Protein AF-A0A482VLF5-F1 (afdb_monomer_lite)

pLDDT: mean 87.87, std 7.29, range [54.78, 96.19]

Sequence (201 aa):
MNIFTLKALGLWPKNDELYKFNLYSLYTAVSIIIINGAIFFQVMYIVHVHLNLEDLIDSIFITIAQILASIKMCLFMRNVRILKQLMVTLKSDYFKVRTIRQRELIQPALSIWKTTYVTFWILVNTTIVLWAILPLFNKEKDLPFKALFPYDTTASPIYEITYLHQVIGIFLCAMASLNIDIFMAALMMIVGAQCDLLCDD

Foldseek 3Di:
DLQVLCQVLLLADPDLDADDPDPSSVSNVVLLCLQVVLLVQLVVCLVPPDDDPVLNVVSVVVSVLSVVLSVLSVVSSVCVSVVVVLVVVCVDPVNDDDDPVLCVLLVVLVVVLVVVLVVVVVVLVVVLVCLLCVCVPDPQLDASHDGHDPDDLRDPPNVVVNNVSNSSNSVSSSSSSSSSVSSVVVSVSSVVSSVVVVVVD

Organism: Asbolus verrucosus (NCBI:txid1661398)

Radius of gyration: 20.76 Å; chains: 1; bounding box: 47×28×59 Å

Secondary structure (DSSP, 8-state):
-HHHHHHHTT-S-SSSSS--SSHHHHHHHHHHHHHHHHHHHHHHHHHHS---HHHHHHHHHHHHHHHHHHHHHHHHHHHHHHHHHHHHHTTSTTS---SHHHHHHHHHHHHHHHHHHHHHHHHHHHHHHHHHHHHHHSSS---SS----SS-SSSTTHHHHHHHHHHHHHHHHHHHHHHHHHHHHHHHHHHHHHHHHHH--

Structure (mmCIF, N/CA/C/O backbone):
data_AF-A0A482VLF5-F1
#
_entry.id   AF-A0A482VLF5-F1
#
loop_
_atom_site.group_PDB
_atom_site.id
_atom_site.type_symbol
_atom_site.label_atom_id
_atom_site.label_alt_id
_atom_site.label_comp_id
_atom_site.label_asym_id
_atom_site.label_entity_id
_atom_site.label_seq_id
_atom_site.pdbx_PDB_ins_code
_atom_site.Cartn_x
_atom_site.Cartn_y
_atom_site.Cartn_z
_atom_site.occupancy
_atom_site.B_iso_or_equiv
_atom_site.auth_seq_id
_atom_site.auth_comp_id
_atom_site.auth_asym_id
_atom_site.auth_atom_id
_atom_site.pdbx_PDB_model_num
ATOM 1 N N . MET A 1 1 ? 4.480 -8.938 -11.070 1.00 78.06 1 MET A N 1
ATOM 2 C CA . MET A 1 1 ? 4.091 -9.075 -9.651 1.00 78.06 1 MET A CA 1
ATOM 3 C C . MET A 1 1 ? 3.496 -7.772 -9.125 1.00 78.06 1 MET A C 1
ATOM 5 O O . MET A 1 1 ? 2.295 -7.750 -8.937 1.00 78.06 1 MET A O 1
ATOM 9 N N . ASN A 1 2 ? 4.247 -6.665 -9.054 1.00 91.50 2 ASN A N 1
ATOM 10 C CA . ASN A 1 2 ? 3.738 -5.364 -8.578 1.00 91.50 2 ASN A CA 1
ATOM 11 C C . ASN A 1 2 ? 2.412 -4.894 -9.230 1.00 91.50 2 ASN A C 1
ATOM 13 O O . ASN A 1 2 ? 1.439 -4.668 -8.520 1.00 91.50 2 ASN A O 1
ATOM 17 N N . ILE A 1 3 ? 2.307 -4.865 -10.566 1.00 89.56 3 ILE A N 1
ATOM 18 C CA . ILE A 1 3 ? 1.052 -4.477 -11.254 1.00 89.56 3 ILE A CA 1
ATOM 19 C C . ILE A 1 3 ? -0.115 -5.416 -10.919 1.00 89.56 3 ILE A C 1
ATOM 21 O O . ILE A 1 3 ? -1.260 -4.982 -10.850 1.00 89.56 3 ILE A O 1
ATOM 25 N N . PHE A 1 4 ? 0.153 -6.708 -10.724 1.00 89.44 4 PHE A N 1
ATOM 26 C CA . PHE A 1 4 ? -0.885 -7.656 -10.323 1.00 89.44 4 PHE A CA 1
ATOM 27 C C . PHE A 1 4 ? -1.396 -7.331 -8.914 1.00 89.44 4 PHE A C 1
ATOM 29 O O . PHE A 1 4 ? -2.602 -7.265 -8.709 1.00 89.44 4 PHE A O 1
ATOM 36 N N . THR A 1 5 ? -0.495 -7.019 -7.983 1.00 90.81 5 THR A N 1
ATOM 37 C CA . THR A 1 5 ? -0.857 -6.572 -6.634 1.00 90.81 5 THR A CA 1
ATOM 38 C C . THR A 1 5 ? -1.630 -5.250 -6.666 1.00 90.81 5 THR A C 1
ATOM 40 O O . THR A 1 5 ? -2.662 -5.138 -6.016 1.00 90.81 5 THR A O 1
ATOM 43 N N . LEU A 1 6 ? -1.224 -4.275 -7.489 1.00 92.00 6 LEU A N 1
ATOM 44 C CA . LEU A 1 6 ? -1.970 -3.020 -7.676 1.00 92.00 6 LEU A CA 1
ATOM 45 C C . LEU A 1 6 ? -3.385 -3.250 -8.235 1.00 92.00 6 LEU A C 1
ATOM 47 O O . LEU A 1 6 ? -4.318 -2.553 -7.841 1.00 92.00 6 LEU A O 1
ATOM 51 N N . LYS A 1 7 ? -3.571 -4.237 -9.124 1.00 91.19 7 LYS A N 1
ATOM 52 C CA . LYS A 1 7 ? -4.905 -4.665 -9.586 1.00 91.19 7 LYS A CA 1
ATOM 53 C C . LYS A 1 7 ? -5.721 -5.268 -8.444 1.00 91.19 7 LYS A C 1
ATOM 55 O O . LYS A 1 7 ? -6.878 -4.905 -8.275 1.00 91.19 7 LYS A O 1
ATOM 60 N N . ALA A 1 8 ? -5.121 -6.157 -7.653 1.00 89.56 8 ALA A N 1
ATOM 61 C CA . ALA A 1 8 ? -5.786 -6.787 -6.513 1.00 89.56 8 ALA A CA 1
ATOM 62 C C . ALA A 1 8 ? -6.208 -5.762 -5.444 1.00 89.56 8 ALA A C 1
ATOM 64 O O . ALA A 1 8 ? -7.262 -5.907 -4.839 1.00 89.56 8 ALA A O 1
ATOM 65 N N . LEU A 1 9 ? -5.437 -4.688 -5.264 1.00 91.12 9 LEU A N 1
ATOM 66 C CA . LEU A 1 9 ? -5.740 -3.594 -4.333 1.00 91.12 9 LEU A CA 1
ATOM 67 C C . LEU A 1 9 ? -6.760 -2.575 -4.874 1.00 91.12 9 LEU A C 1
ATOM 69 O O . LEU A 1 9 ? -7.075 -1.607 -4.191 1.00 91.12 9 LEU A O 1
ATOM 73 N N . GLY A 1 10 ? -7.265 -2.742 -6.101 1.00 89.88 10 GLY A N 1
ATOM 74 C CA . GLY A 1 10 ? -8.222 -1.799 -6.693 1.00 89.88 10 GLY A CA 1
ATOM 75 C C . GLY A 1 10 ? -7.577 -0.542 -7.298 1.00 89.88 10 GLY A C 1
ATOM 76 O O . GLY A 1 10 ? -8.280 0.343 -7.788 1.00 89.88 10 GLY A O 1
ATOM 77 N N . LEU A 1 11 ? -6.246 -0.454 -7.342 1.00 91.12 11 LEU A N 1
ATOM 78 C CA . LEU A 1 11 ? -5.501 0.734 -7.783 1.00 91.12 11 LEU A CA 1
ATOM 79 C C . LEU A 1 11 ? -5.175 0.745 -9.283 1.00 91.12 11 LEU A C 1
ATOM 81 O O . LEU A 1 11 ? -4.764 1.769 -9.822 1.00 91.12 11 LEU A O 1
ATOM 85 N N . TRP A 1 12 ? -5.344 -0.385 -9.978 1.00 91.62 12 TRP A N 1
ATOM 86 C CA . TRP A 1 12 ? -4.983 -0.509 -11.393 1.00 91.62 12 TRP A CA 1
ATOM 87 C C . TRP A 1 12 ? -6.135 -1.037 -12.269 1.00 91.62 12 TRP A C 1
ATOM 89 O O . TRP A 1 12 ? -6.204 -2.236 -12.547 1.00 91.62 12 TRP A O 1
ATOM 99 N N . PRO A 1 13 ? -7.056 -0.175 -12.742 1.00 88.00 13 PRO A N 1
ATOM 100 C CA . PRO A 1 13 ? -8.185 -0.615 -13.565 1.00 88.00 13 PRO A CA 1
ATOM 101 C C . PRO A 1 13 ? -7.724 -1.263 -14.881 1.00 88.00 13 PRO A C 1
ATOM 103 O O . PRO A 1 13 ? -6.652 -0.945 -15.397 1.00 88.00 13 PRO A O 1
ATOM 106 N N . LYS A 1 14 ? -8.518 -2.178 -15.453 1.00 78.31 14 LYS A N 1
ATOM 107 C CA . LYS A 1 14 ? -8.148 -2.897 -16.692 1.00 78.31 14 LYS A CA 1
ATOM 108 C C . LYS A 1 14 ? -8.220 -2.020 -17.946 1.00 78.31 14 LYS A C 1
ATOM 110 O O . LYS A 1 14 ? -7.383 -2.175 -18.825 1.00 78.31 14 LYS A O 1
ATOM 115 N N . ASN A 1 15 ? -9.186 -1.108 -18.008 1.00 72.69 15 ASN A N 1
ATOM 116 C CA . ASN A 1 15 ? -9.395 -0.240 -19.167 1.00 72.69 15 ASN A CA 1
ATOM 117 C C . ASN A 1 15 ? -8.498 1.002 -19.072 1.00 72.69 15 ASN A C 1
ATOM 119 O O . ASN A 1 15 ? -8.169 1.432 -17.967 1.00 72.69 15 ASN A O 1
ATOM 123 N N . ASP A 1 16 ? -8.114 1.587 -20.207 1.00 64.31 16 ASP A N 1
ATOM 124 C CA . ASP A 1 16 ? -7.330 2.838 -20.260 1.00 64.31 16 ASP A CA 1
ATOM 125 C C . ASP A 1 16 ? -8.125 4.076 -19.819 1.00 64.31 16 ASP A C 1
ATOM 127 O O . ASP A 1 16 ? -7.575 5.161 -19.627 1.00 64.31 16 ASP A O 1
ATOM 131 N N . GLU A 1 17 ? -9.427 3.900 -19.617 1.00 60.78 17 GLU A N 1
ATOM 132 C CA . GLU A 1 17 ? -10.324 4.917 -19.096 1.00 60.78 17 GLU A CA 1
ATOM 133 C C . GLU A 1 17 ? -10.253 5.026 -17.563 1.00 60.78 17 GLU A C 1
ATOM 135 O O . GLU A 1 17 ? -9.854 4.091 -16.859 1.00 60.78 17 GLU A O 1
ATOM 140 N N . LEU A 1 18 ? -10.660 6.191 -17.049 1.00 65.25 18 LEU A N 1
ATOM 141 C CA . LEU A 1 18 ? -10.858 6.438 -15.617 1.00 65.25 18 LEU A CA 1
ATOM 142 C C . LEU A 1 18 ? -11.870 5.440 -15.020 1.00 65.25 18 LEU A C 1
ATOM 144 O O . LEU A 1 18 ? -12.627 4.794 -15.746 1.00 65.25 18 LEU A O 1
ATOM 148 N N . TYR A 1 19 ? -11.880 5.318 -13.690 1.00 73.06 19 TYR A N 1
ATOM 149 C CA . TYR A 1 19 ? -12.815 4.480 -12.931 1.00 73.06 19 TYR A CA 1
ATOM 150 C C . TYR A 1 19 ? -14.278 4.720 -13.369 1.00 73.06 19 TYR A C 1
ATOM 152 O O . TYR A 1 19 ? -14.903 5.699 -12.971 1.00 73.06 19 TYR A O 1
ATOM 160 N N . LYS A 1 20 ? -14.824 3.832 -14.215 1.00 78.00 20 LYS A N 1
ATOM 161 C CA . LYS A 1 20 ? -16.248 3.802 -14.610 1.00 78.00 20 LYS A CA 1
ATOM 162 C C . LYS A 1 20 ? -17.095 3.157 -13.519 1.00 78.00 20 LYS A C 1
ATOM 164 O O . LYS A 1 20 ? -16.568 2.372 -12.740 1.00 78.00 20 LYS A O 1
ATOM 169 N N . PHE A 1 21 ? -18.408 3.386 -13.515 1.00 76.75 21 PHE A N 1
ATOM 170 C CA . PHE A 1 21 ? -19.339 2.634 -12.665 1.00 76.75 21 PHE A CA 1
ATOM 171 C C . PHE A 1 21 ? -19.354 1.149 -13.060 1.00 76.75 21 PHE A C 1
ATOM 173 O O . PHE A 1 21 ? -20.066 0.727 -13.966 1.00 76.75 21 PHE A O 1
ATOM 180 N N . ASN A 1 22 ? -18.509 0.358 -12.408 1.00 84.94 22 ASN A N 1
ATOM 181 C CA . ASN A 1 22 ? -18.417 -1.087 -12.553 1.00 84.94 22 ASN A CA 1
ATOM 182 C C . ASN A 1 22 ? -18.070 -1.719 -11.194 1.00 84.94 22 ASN A C 1
ATOM 184 O O . ASN A 1 22 ? -17.722 -1.018 -10.240 1.00 84.94 22 ASN A O 1
ATOM 188 N N . LEU A 1 23 ? -18.134 -3.051 -11.113 1.00 86.00 23 LEU A N 1
ATOM 189 C CA . LEU A 1 23 ? -17.828 -3.795 -9.882 1.00 86.00 23 LEU A CA 1
ATOM 190 C C . LEU A 1 23 ? -16.410 -3.526 -9.356 1.00 86.00 23 LEU A C 1
ATOM 192 O O . LEU A 1 23 ? -16.186 -3.547 -8.152 1.00 86.00 23 LEU A O 1
ATOM 196 N N . TYR A 1 24 ? -15.462 -3.233 -10.248 1.00 87.75 24 TYR A N 1
ATOM 197 C CA . TYR A 1 24 ? -14.085 -2.936 -9.866 1.00 87.75 24 TYR A CA 1
ATOM 198 C C . TYR A 1 24 ? -13.967 -1.578 -9.162 1.00 87.75 24 TYR A C 1
ATOM 200 O O . TYR A 1 24 ? -13.344 -1.491 -8.114 1.00 87.75 24 TYR A O 1
ATOM 208 N N . SER A 1 25 ? -14.609 -0.532 -9.684 1.00 87.12 25 SER A N 1
ATOM 209 C CA . SER A 1 25 ? -14.647 0.790 -9.051 1.00 87.12 25 SER A CA 1
ATOM 210 C C . SER A 1 25 ? -15.449 0.781 -7.756 1.00 87.12 25 SER A C 1
ATOM 212 O O . SER A 1 25 ? -15.082 1.490 -6.826 1.00 87.12 25 SER A O 1
ATOM 214 N N . LEU A 1 26 ? -16.504 -0.040 -7.669 1.00 89.50 26 LEU A N 1
ATOM 215 C CA . LEU A 1 26 ? -17.219 -0.264 -6.412 1.00 89.50 26 LEU A CA 1
ATOM 216 C C . LEU A 1 26 ? -16.290 -0.889 -5.365 1.00 89.50 26 LEU A C 1
ATOM 218 O O . LEU A 1 26 ? -16.198 -0.378 -4.255 1.00 89.50 26 LEU A O 1
ATOM 222 N N . TYR A 1 27 ? -15.556 -1.940 -5.733 1.00 90.25 27 TYR A N 1
ATOM 223 C CA . TYR A 1 27 ? -14.548 -2.549 -4.866 1.00 90.25 27 TYR A CA 1
ATOM 224 C C . TYR A 1 27 ? -13.479 -1.537 -4.427 1.00 90.25 27 TYR A C 1
ATOM 226 O O . TYR A 1 27 ? -13.197 -1.424 -3.237 1.00 90.25 27 TYR A O 1
ATOM 234 N N . THR A 1 28 ? -12.938 -0.741 -5.353 1.00 90.88 28 THR A N 1
ATOM 235 C CA . THR A 1 28 ? -11.977 0.321 -5.025 1.00 90.88 28 THR A CA 1
ATOM 236 C C . THR A 1 28 ? -12.571 1.344 -4.056 1.00 90.88 28 THR A C 1
ATOM 238 O O . THR A 1 28 ? -11.909 1.717 -3.091 1.00 90.88 28 THR A O 1
ATOM 241 N N . ALA A 1 29 ? -13.816 1.780 -4.273 1.00 91.62 29 ALA A N 1
ATOM 242 C CA . ALA A 1 29 ? -14.494 2.718 -3.384 1.00 91.62 29 ALA A CA 1
ATOM 243 C C . ALA A 1 29 ? -14.669 2.134 -1.975 1.00 91.62 29 ALA A C 1
ATOM 245 O O . ALA A 1 29 ? -14.361 2.813 -1.000 1.00 91.62 29 ALA A O 1
ATOM 246 N N . VAL A 1 30 ? -15.077 0.867 -1.864 1.00 92.62 30 VAL A N 1
ATOM 247 C CA . VAL A 1 30 ? -15.189 0.163 -0.578 1.00 92.62 30 VAL A CA 1
ATOM 248 C C . VAL A 1 30 ? -13.835 0.101 0.133 1.00 92.62 30 VAL A C 1
ATOM 250 O O . VAL A 1 30 ? -13.754 0.458 1.305 1.00 92.62 30 VAL A O 1
ATOM 253 N N . SER A 1 31 ? -12.757 -0.260 -0.567 1.00 92.31 31 SER A N 1
ATOM 254 C CA . SER A 1 31 ? -11.404 -0.285 0.008 1.00 92.31 31 SER A CA 1
ATOM 255 C C . SER A 1 31 ? -10.959 1.090 0.516 1.00 92.31 31 SER A C 1
ATOM 257 O O . SER A 1 31 ? -10.417 1.196 1.613 1.00 92.31 31 SER A O 1
ATOM 259 N N . ILE A 1 32 ? -11.230 2.162 -0.237 1.00 93.00 32 ILE A N 1
ATOM 260 C CA . ILE A 1 32 ? -10.928 3.542 0.180 1.00 93.00 32 ILE A CA 1
ATOM 261 C C . ILE A 1 32 ? -11.746 3.928 1.415 1.00 93.00 32 ILE A C 1
ATOM 263 O O . ILE A 1 32 ? -11.201 4.551 2.326 1.00 93.00 32 ILE A O 1
ATOM 267 N N . ILE A 1 33 ? -13.028 3.563 1.462 1.00 94.12 33 ILE A N 1
ATOM 268 C CA . ILE A 1 33 ? -13.906 3.844 2.604 1.00 94.12 33 ILE A CA 1
ATOM 269 C C . ILE A 1 33 ? -13.400 3.130 3.858 1.00 94.12 33 ILE A C 1
ATOM 271 O O . ILE A 1 33 ? -13.329 3.762 4.905 1.00 94.12 33 ILE A O 1
ATOM 275 N N . ILE A 1 34 ? -12.989 1.862 3.756 1.00 93.56 34 ILE A N 1
ATOM 276 C CA . ILE A 1 34 ? -12.425 1.106 4.886 1.00 93.56 34 ILE A CA 1
ATOM 277 C C . ILE A 1 34 ? -11.171 1.806 5.432 1.00 93.56 34 ILE A C 1
ATOM 279 O O . ILE A 1 34 ? -11.064 2.052 6.632 1.00 93.56 34 ILE A O 1
ATOM 283 N N . ILE A 1 35 ? -10.237 2.183 4.553 1.00 93.62 35 ILE A N 1
ATOM 284 C CA . ILE A 1 35 ? -8.986 2.841 4.960 1.00 93.62 35 ILE A CA 1
ATOM 285 C C . ILE A 1 35 ? -9.270 4.197 5.621 1.00 93.62 35 ILE A C 1
ATOM 287 O O . ILE A 1 35 ? -8.803 4.459 6.727 1.00 93.62 35 ILE A O 1
ATOM 291 N N . ASN A 1 36 ? -10.055 5.058 4.967 1.00 93.56 36 ASN A N 1
ATOM 292 C CA . ASN A 1 36 ? -10.323 6.406 5.478 1.00 93.56 36 ASN A CA 1
ATOM 293 C C . ASN A 1 36 ? -11.245 6.396 6.702 1.00 93.56 36 ASN A C 1
ATOM 295 O O . ASN A 1 36 ? -11.111 7.260 7.563 1.00 93.56 36 ASN A O 1
ATOM 299 N N . GLY A 1 37 ? -12.139 5.413 6.814 1.00 92.69 37 GLY A N 1
ATOM 300 C CA . GLY A 1 37 ? -12.954 5.197 8.005 1.00 92.69 37 GLY A CA 1
ATOM 301 C C . GLY A 1 37 ? -12.092 4.868 9.221 1.00 92.69 37 GLY A C 1
ATOM 302 O O . GLY A 1 37 ? -12.256 5.486 10.269 1.00 92.69 37 GLY A O 1
ATOM 303 N N . ALA A 1 38 ? -11.117 3.962 9.077 1.00 91.38 38 ALA A N 1
ATOM 304 C CA . ALA A 1 38 ? -10.171 3.650 10.150 1.00 91.38 38 ALA A CA 1
ATOM 305 C C . ALA A 1 38 ? -9.369 4.888 10.593 1.00 91.38 38 ALA A C 1
ATOM 307 O O . ALA A 1 38 ? -9.298 5.169 11.790 1.00 91.38 38 ALA A O 1
ATOM 308 N N . ILE A 1 39 ? -8.849 5.666 9.636 1.00 93.50 39 ILE A N 1
ATOM 309 C CA . ILE A 1 39 ? -8.118 6.916 9.908 1.00 93.50 39 ILE A CA 1
ATOM 310 C C . ILE A 1 39 ? -9.005 7.920 10.647 1.00 93.50 39 ILE A C 1
ATOM 312 O O . ILE A 1 39 ? -8.573 8.533 11.618 1.00 93.50 39 ILE A O 1
ATOM 316 N N . PHE A 1 40 ? -10.255 8.085 10.212 1.00 94.06 40 PHE A N 1
ATOM 317 C CA . PHE A 1 40 ? -11.187 9.025 10.827 1.00 94.06 40 PHE A CA 1
ATOM 318 C C . PHE A 1 40 ? -11.391 8.735 12.320 1.00 94.06 40 PHE A C 1
ATOM 320 O O . PHE A 1 40 ? -11.281 9.644 13.143 1.00 94.06 40 PHE A O 1
ATOM 327 N N . PHE A 1 41 ? -11.616 7.471 12.691 1.00 92.31 41 PHE A N 1
ATOM 328 C CA . PHE A 1 41 ? -11.797 7.095 14.096 1.00 92.31 41 PHE A CA 1
ATOM 329 C C . PHE A 1 41 ? -10.514 7.237 14.933 1.00 92.31 41 PHE A C 1
ATOM 331 O O . PHE A 1 41 ? -10.596 7.565 16.118 1.00 92.31 41 PHE A O 1
ATOM 338 N N . GLN A 1 42 ? -9.331 7.050 14.337 1.00 92.19 42 GLN A N 1
ATOM 339 C CA . GLN A 1 42 ? -8.048 7.331 15.000 1.00 92.19 42 GLN A CA 1
ATOM 340 C C . GLN A 1 42 ? -7.839 8.833 15.235 1.00 92.19 42 GLN A C 1
ATOM 342 O O . GLN A 1 42 ? -7.454 9.247 16.326 1.00 92.19 42 GLN A O 1
ATOM 347 N N . VAL A 1 43 ? -8.160 9.677 14.249 1.00 93.06 43 VAL A N 1
ATOM 348 C CA . VAL A 1 43 ? -8.098 11.140 14.406 1.00 93.06 43 VAL A CA 1
ATOM 349 C C . VAL A 1 43 ? -9.059 11.605 15.500 1.00 93.06 43 VAL A C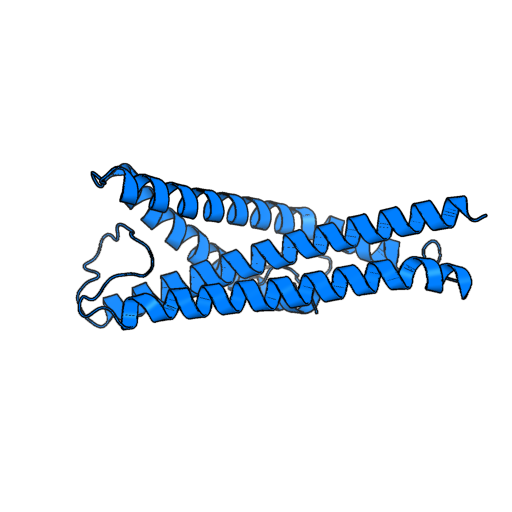 1
ATOM 351 O O . VAL A 1 43 ? -8.683 12.410 16.348 1.00 93.06 43 VAL A O 1
ATOM 354 N N . MET A 1 44 ? -10.283 11.072 15.525 1.00 91.00 44 MET A N 1
ATOM 355 C CA . MET A 1 44 ? -11.251 11.376 16.584 1.00 91.00 44 MET A CA 1
ATOM 356 C C . MET A 1 44 ? -10.727 11.005 17.969 1.00 91.00 44 MET A C 1
ATOM 358 O O . MET A 1 44 ? -10.902 11.794 18.897 1.00 91.00 44 MET A O 1
ATOM 362 N N . TYR A 1 45 ? -10.045 9.865 18.093 1.00 90.31 45 TYR A N 1
ATOM 363 C CA . TYR A 1 45 ? -9.401 9.445 19.333 1.00 90.31 45 TYR A CA 1
ATOM 364 C C . TYR A 1 45 ? -8.341 10.443 19.801 1.00 90.31 45 TYR A C 1
ATOM 366 O O . TYR A 1 45 ? -8.419 10.913 20.929 1.00 90.31 45 TYR A O 1
ATOM 374 N N . ILE A 1 46 ? -7.418 10.840 18.921 1.00 90.94 46 ILE A N 1
ATOM 375 C CA . ILE A 1 46 ? -6.344 11.793 19.249 1.00 90.94 46 ILE A CA 1
ATOM 376 C C . ILE A 1 46 ? -6.899 13.160 19.670 1.00 90.94 46 ILE A C 1
ATOM 378 O O . ILE A 1 46 ? -6.352 13.800 20.562 1.00 90.94 46 ILE A O 1
ATOM 382 N N . VAL A 1 47 ? -7.973 13.623 19.025 1.00 89.88 47 VAL A N 1
ATOM 383 C CA . VAL A 1 47 ? -8.546 14.954 19.288 1.00 89.88 47 VAL A CA 1
ATOM 384 C C . VAL A 1 47 ? -9.377 14.98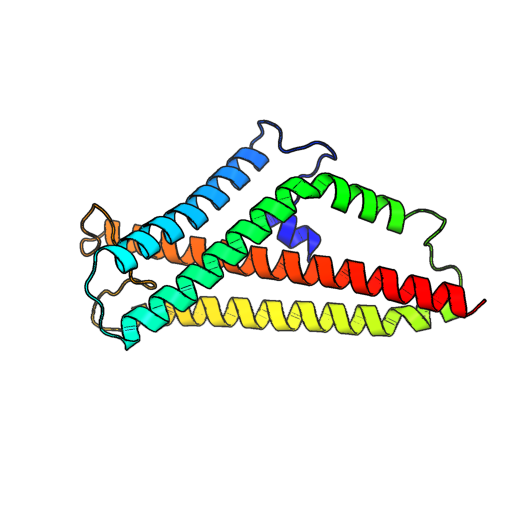8 20.573 1.00 89.88 47 VAL A C 1
ATOM 386 O O . VAL A 1 47 ? -9.364 15.999 21.272 1.00 89.88 47 VAL A O 1
ATOM 389 N N . HIS A 1 48 ? -10.118 13.920 20.882 1.00 86.44 48 HIS A N 1
ATOM 390 C CA . HIS A 1 48 ? -11.095 13.930 21.979 1.00 86.44 48 HIS A CA 1
ATOM 391 C C . HIS A 1 48 ? -10.601 13.254 23.259 1.00 86.44 48 HIS A C 1
ATOM 393 O O . HIS A 1 48 ? -11.082 13.591 24.341 1.00 86.44 48 HIS A O 1
ATOM 399 N N . VAL A 1 49 ? -9.670 12.304 23.171 1.00 85.50 49 VAL A N 1
ATOM 400 C CA . VAL A 1 49 ? -9.179 11.562 24.338 1.00 85.50 49 VAL A CA 1
ATOM 401 C C . VAL A 1 49 ? -7.938 12.247 24.897 1.00 85.50 49 VAL A C 1
ATOM 403 O O . VAL A 1 49 ? -7.020 12.606 24.166 1.00 85.50 49 VAL A O 1
ATOM 406 N N . HIS A 1 50 ? -7.904 12.441 26.214 1.00 79.94 50 HIS A N 1
ATOM 407 C CA . HIS A 1 50 ? -6.713 12.935 26.902 1.00 79.94 50 HIS A CA 1
ATOM 408 C C . HIS A 1 50 ? -5.725 11.781 27.059 1.00 79.94 50 HIS A C 1
ATOM 410 O O . HIS A 1 50 ? -5.882 10.931 27.933 1.00 79.94 50 HIS A O 1
ATOM 416 N N . LEU A 1 51 ? -4.747 11.734 26.158 1.00 81.31 51 LEU A N 1
ATOM 417 C CA . LEU A 1 51 ? -3.726 10.695 26.109 1.00 81.31 51 LEU A CA 1
ATOM 418 C C . LEU A 1 51 ? -2.513 11.073 26.953 1.00 81.31 51 LEU A C 1
ATOM 420 O O . LEU A 1 51 ? -2.138 12.245 27.040 1.00 81.31 51 LEU A O 1
ATOM 424 N N . ASN A 1 52 ? -1.859 10.060 27.520 1.00 88.00 52 ASN A N 1
ATOM 425 C CA . ASN A 1 52 ? -0.498 10.224 28.010 1.00 88.00 52 ASN A CA 1
ATOM 426 C C . ASN A 1 52 ? 0.434 10.529 26.830 1.00 88.00 52 ASN A C 1
ATOM 428 O O . ASN A 1 52 ? 0.131 10.206 25.681 1.00 88.00 52 ASN A O 1
ATOM 432 N N . LEU A 1 53 ? 1.584 11.143 27.111 1.00 86.25 53 LEU A N 1
ATOM 433 C CA . LEU A 1 53 ? 2.507 11.580 26.061 1.00 86.25 53 LEU A CA 1
ATOM 434 C C . LEU A 1 53 ? 2.962 10.425 25.151 1.00 86.25 53 LEU A C 1
ATOM 436 O O . LEU A 1 53 ? 3.056 10.613 23.943 1.00 86.25 53 LEU A O 1
ATOM 440 N N . GLU A 1 54 ? 3.209 9.246 25.720 1.00 87.38 54 GLU A N 1
ATOM 441 C CA . GLU A 1 54 ? 3.629 8.049 24.982 1.00 87.38 54 GLU A CA 1
ATOM 442 C C . GLU A 1 54 ? 2.535 7.567 24.014 1.00 87.38 54 GLU A C 1
ATOM 444 O O . GLU A 1 54 ? 2.753 7.541 22.803 1.00 87.38 54 GLU A O 1
ATOM 449 N N . ASP A 1 55 ? 1.315 7.343 24.518 1.00 85.00 55 ASP A N 1
ATOM 450 C CA . ASP A 1 55 ? 0.158 6.938 23.705 1.00 85.00 55 ASP A CA 1
ATOM 451 C C . ASP A 1 55 ? -0.177 7.958 22.604 1.00 85.00 55 ASP A C 1
ATOM 453 O O . ASP A 1 55 ? -0.614 7.597 21.505 1.00 85.00 55 ASP A O 1
ATOM 457 N N . LEU A 1 56 ? 0.015 9.249 22.898 1.00 88.75 56 LEU A N 1
ATOM 458 C CA . LEU A 1 56 ? -0.199 10.337 21.952 1.00 88.75 56 LEU A CA 1
ATOM 459 C C . LEU A 1 56 ? 0.806 10.275 20.798 1.00 88.75 56 LEU A C 1
ATOM 461 O O . LEU A 1 56 ? 0.404 10.388 19.639 1.00 88.75 56 LEU A O 1
ATOM 465 N N . ILE A 1 57 ? 2.095 10.099 21.103 1.00 89.69 57 ILE A N 1
ATOM 466 C CA . ILE A 1 57 ? 3.162 10.027 20.097 1.00 89.69 57 ILE A CA 1
ATOM 467 C C . ILE A 1 57 ? 2.928 8.837 19.165 1.00 89.69 57 ILE A C 1
ATOM 469 O O . ILE A 1 57 ? 2.933 9.016 17.944 1.00 89.69 57 ILE A O 1
ATOM 473 N N . ASP A 1 58 ? 2.648 7.661 19.725 1.00 88.12 58 ASP A N 1
ATOM 474 C CA . ASP A 1 58 ? 2.416 6.445 18.946 1.00 88.12 58 ASP A CA 1
ATOM 475 C C . ASP A 1 58 ? 1.184 6.580 18.042 1.00 88.12 58 ASP A C 1
ATOM 477 O O . ASP A 1 58 ? 1.240 6.294 16.839 1.00 88.12 58 ASP A O 1
ATOM 481 N N . SER A 1 59 ? 0.082 7.104 18.589 1.00 90.19 59 SER A N 1
ATOM 482 C CA . SER A 1 59 ? -1.158 7.317 17.836 1.00 90.19 59 SER A CA 1
ATOM 483 C C . SER A 1 59 ? -0.969 8.328 16.701 1.00 90.19 59 SER A C 1
ATOM 485 O O . SER A 1 59 ? -1.410 8.082 15.574 1.00 90.19 59 SER A O 1
ATOM 487 N N . ILE A 1 60 ? -0.290 9.454 16.958 1.00 91.94 60 ILE A N 1
ATOM 488 C CA . ILE A 1 60 ? -0.012 10.484 15.945 1.00 91.94 60 ILE A CA 1
ATOM 489 C C . ILE A 1 60 ? 0.887 9.928 14.842 1.00 91.94 60 ILE A C 1
ATOM 491 O O . ILE A 1 60 ? 0.591 10.130 13.662 1.00 91.94 60 ILE A O 1
ATOM 495 N N . PHE A 1 61 ? 1.961 9.220 15.202 1.00 91.94 61 PHE A N 1
ATOM 496 C CA . PHE A 1 61 ? 2.908 8.668 14.236 1.00 91.94 61 PHE A CA 1
ATOM 497 C C . PHE A 1 61 ? 2.208 7.739 13.238 1.00 91.94 61 PHE A C 1
ATOM 499 O O . PHE A 1 61 ? 2.331 7.909 12.020 1.00 91.94 61 PHE A O 1
ATOM 506 N N . ILE A 1 62 ? 1.405 6.805 13.752 1.00 90.94 62 ILE A N 1
ATOM 507 C CA . ILE A 1 62 ? 0.638 5.860 12.937 1.00 90.94 62 ILE A CA 1
ATOM 508 C C . ILE A 1 62 ? -0.392 6.596 12.075 1.00 90.94 62 ILE A C 1
ATOM 510 O O . ILE A 1 62 ? -0.462 6.367 10.865 1.00 90.94 62 ILE A O 1
ATOM 514 N N . THR A 1 63 ? -1.168 7.502 12.672 1.00 93.25 63 THR A N 1
ATOM 515 C CA . THR A 1 63 ? -2.256 8.204 11.975 1.00 93.25 63 THR A CA 1
ATOM 516 C C . THR A 1 63 ? -1.714 9.066 10.833 1.00 93.25 63 THR A C 1
ATOM 518 O O . THR A 1 63 ? -2.235 9.021 9.718 1.00 93.25 63 THR A O 1
ATOM 521 N N . ILE A 1 64 ? -0.616 9.800 11.056 1.00 94.81 64 ILE A N 1
ATOM 522 C CA . ILE A 1 64 ? 0.043 10.596 10.009 1.00 94.81 64 ILE A CA 1
ATOM 523 C C . ILE A 1 64 ? 0.546 9.693 8.880 1.00 94.81 64 ILE A C 1
ATOM 525 O O . ILE A 1 64 ? 0.331 10.008 7.706 1.00 94.81 64 ILE A O 1
ATOM 529 N N . ALA A 1 65 ? 1.173 8.558 9.202 1.00 94.31 65 ALA A N 1
ATOM 530 C CA . ALA A 1 65 ? 1.640 7.613 8.190 1.00 94.31 65 ALA A CA 1
ATOM 531 C C . ALA A 1 65 ? 0.484 7.085 7.318 1.00 94.31 65 ALA A C 1
ATOM 533 O O . ALA A 1 65 ? 0.612 7.021 6.091 1.00 94.31 65 ALA A O 1
ATOM 534 N N . GLN A 1 66 ? -0.669 6.773 7.920 1.00 94.44 66 GLN A N 1
ATOM 535 C CA . GLN A 1 66 ? -1.861 6.334 7.190 1.00 94.44 66 GLN A CA 1
ATOM 536 C C . GLN A 1 66 ? -2.490 7.450 6.339 1.00 94.44 66 GLN A C 1
ATOM 538 O O . GLN A 1 66 ? -2.917 7.194 5.207 1.00 94.44 66 GLN A O 1
ATOM 543 N N . ILE A 1 67 ? -2.516 8.693 6.833 1.00 95.81 67 ILE A N 1
ATOM 544 C CA . ILE A 1 67 ? -2.974 9.862 6.064 1.00 95.81 67 ILE A CA 1
ATOM 545 C C . ILE A 1 67 ? -2.082 10.064 4.835 1.00 95.81 67 ILE A C 1
ATOM 547 O O . ILE A 1 67 ? -2.589 10.203 3.721 1.00 95.81 67 ILE A O 1
ATOM 551 N N . LEU A 1 68 ? -0.756 10.019 5.003 1.00 96.06 68 LEU A N 1
ATOM 552 C CA . LEU A 1 68 ? 0.196 10.147 3.897 1.00 96.06 68 LEU A CA 1
ATOM 553 C C . LEU A 1 68 ? 0.011 9.039 2.858 1.00 96.06 68 LEU A C 1
ATOM 555 O O . LEU A 1 68 ? -0.037 9.325 1.660 1.00 96.06 68 LEU A O 1
ATOM 559 N N . ALA A 1 69 ? -0.142 7.788 3.294 1.00 95.44 69 ALA A N 1
ATOM 560 C CA . ALA A 1 69 ? -0.438 6.670 2.402 1.00 95.44 69 ALA A CA 1
ATOM 561 C C . ALA A 1 69 ? -1.762 6.879 1.644 1.00 95.44 69 ALA A C 1
ATOM 563 O O . ALA A 1 69 ? -1.828 6.635 0.439 1.00 95.44 69 ALA A O 1
ATOM 564 N N . SER A 1 70 ? -2.792 7.407 2.308 1.00 95.00 70 SER A N 1
ATOM 565 C CA . SER A 1 70 ? -4.089 7.710 1.688 1.00 95.00 70 SER A CA 1
ATOM 566 C C . SER A 1 70 ? -4.001 8.823 0.650 1.00 95.00 70 SER A C 1
ATOM 568 O O . SER A 1 70 ? -4.538 8.688 -0.450 1.00 95.00 70 SER A O 1
ATOM 570 N N . ILE A 1 71 ? -3.241 9.882 0.933 1.00 95.69 71 ILE A N 1
ATOM 571 C CA . ILE A 1 71 ? -2.955 10.941 -0.040 1.00 95.69 71 ILE A CA 1
ATOM 572 C C . ILE A 1 71 ? -2.194 10.365 -1.240 1.00 95.69 71 ILE A C 1
ATOM 574 O O . ILE A 1 71 ? -2.596 10.600 -2.382 1.00 95.69 71 ILE A O 1
ATOM 578 N N . LYS A 1 72 ? -1.141 9.564 -1.008 1.00 94.50 72 LYS A N 1
ATOM 579 C CA . LYS A 1 72 ? -0.389 8.882 -2.076 1.00 94.50 72 LYS A CA 1
ATOM 580 C C . LYS A 1 72 ? -1.310 8.033 -2.955 1.00 94.50 72 LYS A C 1
ATOM 582 O O . LYS A 1 72 ? -1.223 8.123 -4.177 1.00 94.50 72 LYS A O 1
ATOM 587 N N . MET A 1 73 ? -2.216 7.258 -2.356 1.00 94.62 73 MET A N 1
ATOM 588 C CA . MET A 1 73 ? -3.212 6.466 -3.084 1.00 94.62 73 MET A CA 1
ATOM 589 C C . MET A 1 73 ? -4.110 7.341 -3.960 1.00 94.62 73 MET A C 1
ATOM 591 O O . MET A 1 73 ? -4.256 7.064 -5.150 1.00 94.62 73 MET A O 1
ATOM 595 N N . CYS A 1 74 ? -4.673 8.420 -3.413 1.00 93.19 74 CYS A N 1
ATOM 596 C CA . CYS A 1 74 ? -5.517 9.353 -4.164 1.00 93.19 74 CYS A CA 1
ATOM 597 C C . CYS A 1 74 ? -4.773 9.980 -5.351 1.00 93.19 74 CYS A C 1
ATOM 599 O O . CYS A 1 74 ? -5.299 10.020 -6.467 1.00 93.19 74 CYS A O 1
ATOM 601 N N . LEU A 1 75 ? -3.531 10.422 -5.138 1.00 94.38 75 LEU A N 1
ATOM 602 C CA . LEU A 1 75 ? -2.682 10.974 -6.194 1.00 94.38 75 LEU A CA 1
ATOM 603 C C . LEU A 1 75 ? -2.348 9.926 -7.261 1.00 94.38 75 LEU A C 1
ATOM 605 O O . LEU A 1 75 ? -2.417 10.224 -8.454 1.00 94.38 75 LEU A O 1
ATOM 609 N N . PHE A 1 76 ? -2.030 8.697 -6.853 1.00 94.50 76 PHE A N 1
ATOM 610 C CA . PHE A 1 76 ? -1.760 7.594 -7.770 1.00 94.50 76 PHE A CA 1
ATOM 611 C C . PHE A 1 76 ? -2.980 7.280 -8.641 1.00 94.50 76 PHE A C 1
ATOM 613 O O . PHE A 1 76 ? -2.863 7.217 -9.863 1.00 94.50 76 PHE A O 1
ATOM 620 N N . MET A 1 77 ? -4.165 7.158 -8.037 1.00 91.31 77 MET A N 1
ATOM 621 C CA . MET A 1 77 ? -5.414 6.899 -8.759 1.00 91.31 77 MET A CA 1
ATOM 622 C C . MET A 1 77 ? -5.763 8.026 -9.731 1.00 91.31 77 MET A C 1
ATOM 624 O O . MET A 1 77 ? -6.142 7.755 -10.869 1.00 91.31 77 MET A O 1
ATOM 628 N N . ARG A 1 78 ? -5.585 9.290 -9.323 1.00 91.06 78 ARG A N 1
ATOM 629 C CA . ARG A 1 78 ? -5.811 10.453 -10.194 1.00 91.06 78 ARG A CA 1
ATOM 630 C C . ARG A 1 78 ? -4.887 10.437 -11.413 1.00 91.06 78 ARG A C 1
ATOM 632 O O . ARG A 1 78 ? -5.319 10.770 -12.514 1.00 91.06 78 ARG A O 1
ATOM 639 N N . ASN A 1 79 ? -3.638 10.017 -11.224 1.00 91.56 79 ASN A N 1
ATOM 640 C CA . ASN A 1 79 ? -2.614 10.011 -12.267 1.00 91.56 79 ASN A CA 1
ATOM 641 C C . ASN A 1 79 ? -2.478 8.664 -12.999 1.00 91.56 79 ASN A C 1
ATOM 643 O O . ASN A 1 79 ? -1.656 8.548 -13.908 1.00 91.56 79 ASN A O 1
ATOM 647 N N . VAL A 1 80 ? -3.295 7.652 -12.676 1.00 90.69 80 VAL A N 1
ATOM 648 C CA . VAL A 1 80 ? -3.141 6.281 -13.203 1.00 90.69 80 VAL A CA 1
ATOM 649 C C . VAL A 1 80 ? -3.192 6.219 -14.731 1.00 90.69 80 VAL A C 1
ATOM 651 O O . VAL A 1 80 ? -2.516 5.397 -15.346 1.00 90.69 80 VAL A O 1
ATOM 654 N N . ARG A 1 81 ? -3.949 7.122 -15.368 1.00 89.75 81 ARG A N 1
ATOM 655 C CA . ARG A 1 81 ? -4.010 7.238 -16.831 1.00 89.75 81 ARG A CA 1
ATOM 656 C C . ARG A 1 81 ? -2.657 7.634 -17.423 1.00 89.75 81 ARG A C 1
ATOM 658 O O . ARG A 1 81 ? -2.213 7.013 -18.384 1.00 89.75 81 ARG A O 1
ATOM 665 N N . ILE A 1 82 ? -1.994 8.621 -16.823 1.00 91.31 82 ILE A N 1
ATOM 666 C CA . ILE A 1 82 ? -0.663 9.085 -17.236 1.00 91.31 82 ILE A CA 1
ATOM 667 C C . ILE A 1 82 ? 0.357 7.963 -17.019 1.00 91.31 82 ILE A C 1
ATOM 669 O O . ILE A 1 82 ? 1.145 7.662 -17.910 1.00 91.31 82 ILE A O 1
ATOM 673 N N . LEU A 1 83 ? 0.295 7.276 -15.873 1.00 91.81 83 LEU A N 1
ATOM 674 C CA . LEU A 1 83 ? 1.195 6.158 -15.565 1.00 91.81 83 LEU A CA 1
ATOM 675 C C . LEU A 1 83 ? 1.042 4.996 -16.560 1.00 91.81 83 LEU A C 1
ATOM 677 O O . LEU A 1 83 ? 2.033 4.395 -16.971 1.00 91.81 83 LEU A O 1
ATOM 681 N N . LYS A 1 84 ? -0.184 4.694 -16.999 1.00 90.25 84 LYS A N 1
ATOM 682 C CA . LYS A 1 84 ? -0.430 3.702 -18.057 1.00 90.25 84 LYS A CA 1
ATOM 683 C C . LYS A 1 84 ? 0.119 4.138 -19.407 1.00 90.25 84 LYS A C 1
ATOM 685 O O . LYS A 1 84 ? 0.746 3.327 -20.081 1.00 90.25 84 LYS A O 1
ATOM 690 N N . GLN A 1 85 ? -0.084 5.398 -19.790 1.00 89.62 85 GLN A N 1
ATOM 691 C CA . GLN A 1 85 ? 0.489 5.941 -21.022 1.00 89.62 85 GLN A CA 1
ATOM 692 C C . GLN A 1 85 ? 2.015 5.847 -20.999 1.00 89.62 85 GLN A C 1
ATOM 694 O O . GLN A 1 85 ? 2.599 5.338 -21.949 1.00 89.62 85 GLN A O 1
ATOM 699 N N . LEU A 1 86 ? 2.647 6.212 -19.881 1.00 89.12 86 LEU A N 1
ATOM 700 C CA . LEU A 1 86 ? 4.085 6.052 -19.679 1.00 89.12 86 LEU A CA 1
ATOM 701 C C . LEU A 1 86 ? 4.521 4.590 -19.869 1.00 89.12 86 LEU A C 1
ATOM 703 O O . LEU A 1 86 ? 5.477 4.318 -20.587 1.00 89.12 86 LEU A O 1
ATOM 707 N N . MET A 1 87 ? 3.792 3.633 -19.290 1.00 88.25 87 MET A N 1
ATOM 708 C CA . MET A 1 87 ? 4.068 2.206 -19.480 1.00 88.25 87 MET A CA 1
ATOM 709 C C . MET A 1 87 ? 3.947 1.741 -20.937 1.00 88.25 87 MET A C 1
ATOM 711 O O . MET A 1 87 ? 4.676 0.836 -21.342 1.00 88.25 87 MET A O 1
ATOM 715 N N . VAL A 1 88 ? 3.014 2.303 -21.710 1.00 88.56 88 VAL A N 1
ATOM 716 C CA . VAL A 1 88 ? 2.883 2.019 -23.148 1.00 88.56 88 VAL A CA 1
ATOM 717 C C . VAL A 1 88 ? 4.064 2.618 -23.907 1.00 88.56 88 VAL A C 1
ATOM 719 O O . VAL A 1 88 ? 4.689 1.913 -24.697 1.00 88.56 88 VAL A O 1
ATOM 722 N N . THR A 1 89 ? 4.434 3.865 -23.610 1.00 87.12 89 THR A N 1
ATOM 723 C CA . THR A 1 89 ? 5.600 4.536 -24.198 1.00 87.12 89 THR A CA 1
ATOM 724 C C . THR A 1 89 ? 6.883 3.749 -23.947 1.00 87.12 89 THR A C 1
ATOM 726 O O . THR A 1 89 ? 7.616 3.477 -24.892 1.00 87.12 89 THR A O 1
ATOM 729 N N . LEU A 1 90 ? 7.109 3.272 -22.720 1.00 83.88 90 LEU A N 1
ATOM 730 C CA . LEU A 1 90 ? 8.271 2.448 -22.358 1.00 83.88 90 LEU A CA 1
ATOM 731 C C . LEU A 1 90 ? 8.333 1.094 -23.087 1.00 83.88 90 LEU A C 1
ATOM 733 O O . LEU A 1 90 ? 9.383 0.462 -23.118 1.00 83.88 90 LEU A O 1
ATOM 737 N N . LYS A 1 91 ? 7.221 0.624 -23.663 1.00 81.50 91 LYS A N 1
ATOM 738 C CA . LYS A 1 91 ? 7.170 -0.603 -24.476 1.00 81.50 91 LYS A CA 1
ATOM 739 C C . LYS A 1 91 ? 7.302 -0.350 -25.977 1.00 81.50 91 LYS A C 1
ATOM 741 O O . LYS A 1 91 ? 7.354 -1.315 -26.741 1.00 81.50 91 LYS A O 1
ATOM 746 N N . SER A 1 92 ? 7.299 0.911 -26.402 1.00 85.06 92 SER A N 1
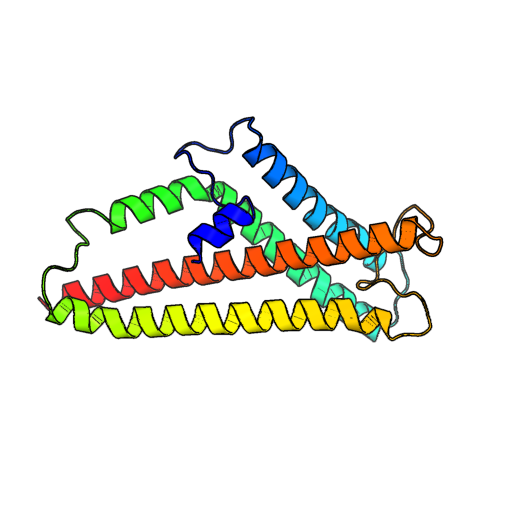ATOM 747 C CA . SER A 1 92 ? 7.428 1.276 -27.812 1.00 85.06 92 SER A CA 1
ATOM 748 C C . SER A 1 92 ? 8.802 0.899 -28.371 1.00 85.06 92 SER A C 1
ATOM 750 O O . SER A 1 92 ? 9.761 0.678 -27.628 1.00 85.06 92 SER A O 1
ATOM 752 N N . ASP A 1 93 ? 8.906 0.845 -29.699 1.00 77.88 93 ASP A N 1
ATOM 753 C CA . ASP A 1 93 ? 10.131 0.442 -30.402 1.00 77.88 93 ASP A CA 1
ATOM 754 C C . ASP A 1 93 ? 11.342 1.350 -30.137 1.00 77.88 93 ASP A C 1
ATOM 756 O O . ASP A 1 93 ? 12.481 0.930 -30.367 1.00 77.88 93 ASP A O 1
ATOM 760 N N . TYR A 1 94 ? 11.099 2.562 -29.628 1.00 72.94 94 TYR A N 1
ATOM 761 C CA . TYR A 1 94 ? 12.123 3.533 -29.243 1.00 72.94 94 TYR A CA 1
ATOM 762 C C . TYR A 1 94 ? 12.889 3.127 -27.978 1.00 72.94 94 TYR A C 1
ATOM 764 O O . TYR A 1 94 ? 1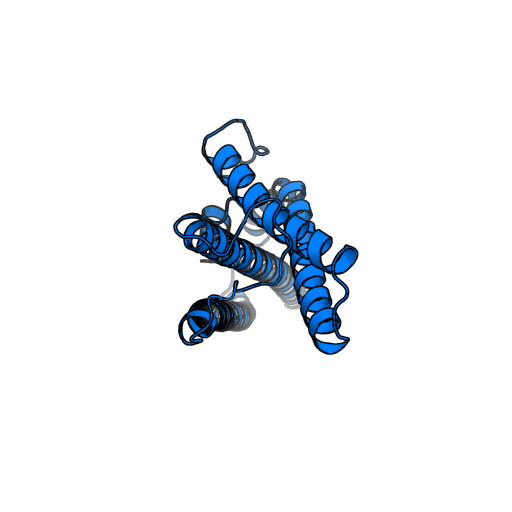4.077 3.400 -27.888 1.00 72.94 94 TYR A O 1
ATOM 772 N N . PHE A 1 95 ? 12.239 2.438 -27.033 1.00 74.00 95 PHE A N 1
ATOM 773 C CA . PHE A 1 95 ? 12.832 2.059 -25.737 1.00 74.00 95 PHE A CA 1
ATOM 774 C C . PHE A 1 95 ? 13.170 0.563 -25.649 1.00 74.00 95 PHE A C 1
ATOM 776 O O . PHE A 1 95 ? 13.495 0.042 -24.577 1.00 74.00 95 PHE A O 1
ATOM 783 N N . LYS A 1 96 ? 13.071 -0.161 -26.772 1.00 74.06 96 LYS A N 1
ATOM 784 C CA . LYS A 1 96 ? 13.425 -1.581 -26.830 1.00 74.06 96 LYS A CA 1
ATOM 785 C C . LYS A 1 96 ? 14.933 -1.755 -26.698 1.00 74.06 96 LYS A C 1
ATOM 787 O O . LYS A 1 96 ? 15.699 -1.200 -27.474 1.00 74.06 96 LYS A O 1
ATOM 792 N N . VAL A 1 97 ? 15.323 -2.628 -25.779 1.00 74.12 97 VAL A N 1
ATOM 793 C CA . VAL A 1 97 ? 16.686 -3.156 -25.669 1.00 74.12 97 VAL A CA 1
ATOM 794 C C . VAL A 1 97 ? 16.959 -4.030 -26.894 1.00 74.12 97 VAL A C 1
ATOM 796 O O . VAL A 1 97 ? 16.276 -5.039 -27.084 1.00 74.12 97 VAL A O 1
ATOM 799 N N . ARG A 1 98 ? 17.917 -3.637 -27.741 1.00 74.25 98 ARG A N 1
ATOM 800 C CA . ARG A 1 98 ? 18.213 -4.327 -29.014 1.00 74.25 98 ARG A CA 1
ATOM 801 C C . ARG A 1 98 ? 19.453 -5.210 -28.932 1.00 74.25 98 ARG A C 1
ATOM 803 O O . ARG A 1 98 ? 19.509 -6.236 -29.603 1.00 74.25 98 ARG A O 1
ATOM 810 N N . THR A 1 99 ? 20.407 -4.846 -28.080 1.00 76.81 99 THR A N 1
ATOM 811 C CA . THR A 1 99 ? 21.721 -5.502 -28.011 1.00 76.81 99 THR A CA 1
ATOM 812 C C . THR A 1 99 ? 21.907 -6.258 -26.694 1.00 76.81 99 THR A C 1
ATOM 814 O O . THR A 1 99 ? 21.380 -5.867 -25.653 1.00 76.81 99 THR A O 1
ATOM 817 N N . ILE A 1 100 ? 22.702 -7.333 -26.717 1.00 78.12 100 ILE A N 1
ATOM 818 C CA . ILE A 1 100 ? 23.048 -8.126 -25.522 1.00 78.12 100 ILE A CA 1
ATOM 819 C C . ILE A 1 100 ? 23.739 -7.247 -24.465 1.00 78.12 100 ILE A C 1
ATOM 821 O O . ILE A 1 100 ? 23.340 -7.285 -23.308 1.00 78.12 100 ILE A O 1
ATOM 825 N N . ARG A 1 101 ? 24.664 -6.368 -24.878 1.00 76.38 101 ARG A N 1
ATOM 826 C CA . ARG A 1 101 ? 25.325 -5.377 -24.007 1.00 76.38 101 ARG A CA 1
ATOM 827 C C . ARG A 1 101 ? 24.326 -4.466 -23.285 1.00 76.38 101 ARG A C 1
ATOM 829 O O . ARG A 1 101 ? 24.385 -4.316 -22.072 1.00 76.38 101 ARG A O 1
ATOM 836 N N . GLN A 1 102 ? 23.337 -3.939 -24.007 1.00 75.12 102 GLN A N 1
ATOM 837 C CA . GLN A 1 102 ? 22.275 -3.113 -23.420 1.00 75.12 102 GLN A CA 1
ATOM 838 C C . GLN A 1 102 ? 21.445 -3.897 -22.389 1.00 75.12 102 GLN A C 1
ATOM 840 O O . GLN A 1 102 ? 21.029 -3.363 -21.363 1.00 75.12 102 GLN A O 1
ATOM 845 N N . ARG A 1 103 ? 21.223 -5.194 -22.632 1.00 81.00 103 ARG A N 1
ATOM 846 C CA . ARG A 1 103 ? 20.545 -6.073 -21.674 1.00 81.00 103 ARG A CA 1
ATOM 847 C C . ARG A 1 103 ? 21.382 -6.295 -20.418 1.00 81.00 103 ARG A C 1
ATOM 849 O O . ARG A 1 103 ? 20.825 -6.273 -19.324 1.00 81.00 103 ARG A O 1
ATOM 856 N N . GLU A 1 104 ? 22.684 -6.505 -20.570 1.00 83.00 104 GLU A N 1
ATOM 857 C CA . GLU A 1 104 ? 23.623 -6.694 -19.460 1.00 83.00 104 GLU A CA 1
ATOM 858 C C . GLU A 1 104 ? 23.737 -5.450 -18.573 1.00 83.00 104 GLU A C 1
ATOM 860 O O . GLU A 1 104 ? 23.854 -5.599 -17.361 1.00 83.00 104 GLU A O 1
ATOM 865 N N . LEU A 1 105 ? 23.594 -4.245 -19.133 1.00 79.69 105 LEU A N 1
ATOM 866 C CA . LEU A 1 105 ? 23.554 -2.996 -18.363 1.00 79.69 105 LEU A CA 1
ATOM 867 C C . LEU A 1 105 ? 22.289 -2.871 -17.496 1.00 79.69 105 LEU A C 1
ATOM 869 O O . LEU A 1 105 ? 22.346 -2.433 -16.349 1.00 79.69 105 LEU A O 1
ATOM 873 N N . ILE A 1 106 ? 21.135 -3.301 -18.014 1.00 83.75 106 ILE A N 1
ATOM 874 C CA . ILE A 1 106 ? 19.836 -3.136 -17.341 1.00 83.75 106 ILE A CA 1
ATOM 875 C C . ILE A 1 106 ? 19.547 -4.275 -16.342 1.00 83.75 106 ILE A C 1
ATOM 877 O O . ILE A 1 106 ? 18.862 -4.089 -15.330 1.00 83.75 106 ILE A O 1
ATOM 881 N N . GLN A 1 107 ? 20.072 -5.476 -16.597 1.00 86.50 107 GLN A N 1
ATOM 882 C CA . GLN A 1 107 ? 19.780 -6.682 -15.817 1.00 86.50 107 GLN A CA 1
ATOM 883 C C . GLN A 1 107 ? 20.094 -6.555 -14.306 1.00 86.50 107 GLN A C 1
ATOM 885 O O . GLN A 1 107 ? 19.243 -6.968 -13.506 1.00 86.50 107 GLN A O 1
ATOM 890 N N . PRO A 1 108 ? 21.236 -5.980 -13.868 1.00 88.25 108 PRO A N 1
ATOM 891 C CA . PRO A 1 108 ? 21.533 -5.784 -12.449 1.00 88.25 108 PRO A CA 1
ATOM 892 C C . PRO A 1 108 ? 20.508 -4.881 -11.763 1.00 88.25 108 PRO A C 1
ATOM 894 O O . PRO A 1 108 ? 20.015 -5.224 -10.688 1.00 88.25 108 PRO A O 1
ATOM 897 N N . ALA A 1 109 ? 20.112 -3.781 -12.410 1.00 87.25 109 ALA A N 1
ATOM 898 C CA . ALA A 1 109 ? 19.131 -2.844 -11.870 1.00 87.25 109 ALA A CA 1
ATOM 899 C C . ALA A 1 109 ? 17.754 -3.507 -11.676 1.00 87.25 109 ALA A C 1
ATOM 901 O O . ALA A 1 109 ? 17.144 -3.372 -10.612 1.00 87.25 109 ALA A O 1
ATOM 902 N N . LEU A 1 110 ? 17.292 -4.311 -12.647 1.00 87.62 110 LEU A N 1
ATOM 903 C CA . LEU A 1 110 ? 16.057 -5.095 -12.491 1.00 87.62 110 LEU A CA 1
ATOM 904 C C . LEU A 1 110 ? 16.162 -6.126 -11.369 1.00 87.62 110 LEU A C 1
ATOM 906 O O . LEU A 1 110 ? 15.184 -6.338 -10.647 1.00 87.62 110 LEU A O 1
ATOM 910 N N . SER A 1 111 ? 17.313 -6.788 -11.241 1.00 90.75 111 SER A N 1
ATOM 911 C CA . SER A 1 111 ? 17.543 -7.780 -10.191 1.00 90.75 111 SER A CA 1
ATOM 912 C C . SER A 1 111 ? 17.472 -7.141 -8.805 1.00 90.75 111 SER A C 1
ATOM 914 O O . SER A 1 111 ? 16.755 -7.641 -7.934 1.00 90.75 111 SER A O 1
ATOM 916 N N . ILE A 1 112 ? 18.130 -5.989 -8.629 1.00 90.94 112 ILE A N 1
ATOM 917 C CA . ILE A 1 112 ? 18.086 -5.200 -7.394 1.00 90.94 112 ILE A CA 1
ATOM 918 C C . ILE A 1 112 ? 16.644 -4.808 -7.093 1.00 90.94 112 ILE A C 1
ATOM 920 O O . ILE A 1 112 ? 16.137 -5.157 -6.034 1.00 90.94 112 ILE A O 1
ATOM 924 N N . TRP A 1 113 ? 15.932 -4.195 -8.041 1.00 92.75 113 TRP A N 1
ATOM 925 C CA . TRP A 1 113 ? 14.542 -3.787 -7.826 1.00 92.75 113 TRP A CA 1
ATOM 926 C C . TRP A 1 113 ? 13.618 -4.954 -7.475 1.00 92.75 113 TRP A C 1
ATOM 928 O O . TRP A 1 113 ? 12.791 -4.843 -6.569 1.00 92.75 113 TRP A O 1
ATOM 938 N N . LYS A 1 114 ? 13.761 -6.098 -8.156 1.00 92.75 114 LYS A N 1
ATOM 939 C CA . LYS A 1 114 ? 12.960 -7.294 -7.867 1.00 92.75 114 LYS A CA 1
ATOM 940 C C . LYS A 1 114 ? 13.257 -7.823 -6.466 1.00 92.75 114 LYS A C 1
ATOM 942 O O . LYS A 1 114 ? 12.320 -8.177 -5.753 1.00 92.75 114 LYS A O 1
ATOM 947 N N . THR A 1 115 ? 14.530 -7.853 -6.079 1.00 93.81 115 THR A N 1
ATOM 948 C CA . THR A 1 115 ? 14.968 -8.269 -4.742 1.00 93.81 115 THR A CA 1
ATOM 949 C C . THR A 1 115 ? 14.407 -7.324 -3.686 1.00 93.81 115 THR A C 1
ATOM 951 O O . THR A 1 115 ? 13.722 -7.775 -2.775 1.00 93.81 115 THR A O 1
ATOM 954 N N . THR A 1 116 ? 14.574 -6.012 -3.865 1.00 93.62 116 THR A N 1
ATOM 955 C CA . THR A 1 116 ? 14.001 -4.972 -3.003 1.00 93.62 116 THR A CA 1
ATOM 956 C C . THR A 1 116 ? 12.493 -5.145 -2.843 1.00 93.62 116 THR A C 1
ATOM 958 O O . THR A 1 116 ? 11.993 -5.144 -1.720 1.00 93.62 116 THR A O 1
ATOM 961 N N . TYR A 1 117 ? 11.760 -5.360 -3.939 1.00 94.38 117 TYR A N 1
ATOM 962 C CA . TYR A 1 117 ? 10.314 -5.552 -3.881 1.00 94.38 117 TYR A CA 1
ATOM 963 C C . TYR A 1 117 ? 9.916 -6.783 -3.063 1.00 94.38 117 TYR A C 1
ATOM 965 O O . TYR A 1 117 ? 9.036 -6.681 -2.213 1.00 94.38 117 TYR A O 1
ATOM 973 N N . VAL A 1 118 ? 10.554 -7.934 -3.298 1.00 94.81 118 VAL A N 1
ATOM 974 C CA . VAL A 1 118 ? 10.257 -9.173 -2.559 1.00 94.81 118 VAL A CA 1
ATOM 975 C C . VAL A 1 118 ? 10.585 -9.005 -1.076 1.00 94.81 118 VAL A C 1
ATOM 977 O O . VAL A 1 118 ? 9.756 -9.348 -0.237 1.00 94.81 118 VAL A O 1
ATOM 980 N N . THR A 1 119 ? 11.741 -8.425 -0.750 1.00 95.50 119 THR A N 1
ATOM 981 C CA . THR A 1 119 ? 12.162 -8.188 0.635 1.00 95.50 119 THR A CA 1
ATOM 982 C C . THR A 1 119 ? 11.163 -7.302 1.371 1.00 95.50 119 THR A C 1
ATOM 984 O O . THR A 1 119 ? 10.649 -7.703 2.413 1.00 95.50 119 THR A O 1
ATOM 987 N N . PHE A 1 120 ? 10.810 -6.136 0.819 1.00 94.81 120 PHE A N 1
ATOM 988 C CA . PHE A 1 120 ? 9.832 -5.258 1.466 1.00 94.81 120 PHE A CA 1
ATOM 989 C C . PHE A 1 120 ? 8.436 -5.878 1.534 1.00 94.81 120 PHE A C 1
ATOM 991 O O . PHE A 1 120 ? 7.737 -5.686 2.525 1.00 94.81 120 PHE A O 1
ATOM 998 N N . TRP A 1 121 ? 8.029 -6.651 0.525 1.00 93.88 121 TRP A N 1
ATOM 999 C CA . TRP A 1 121 ? 6.754 -7.362 0.555 1.00 93.88 121 TRP A CA 1
ATOM 1000 C C . TRP A 1 121 ? 6.696 -8.366 1.714 1.00 93.88 121 TRP A C 1
ATOM 1002 O O . TRP A 1 121 ? 5.712 -8.379 2.452 1.00 93.88 121 TRP A O 1
ATOM 1012 N N . ILE A 1 122 ? 7.756 -9.153 1.928 1.00 95.62 122 ILE A N 1
ATOM 1013 C CA . ILE A 1 122 ? 7.849 -10.100 3.050 1.00 95.62 122 ILE A CA 1
ATOM 1014 C C . ILE A 1 122 ? 7.869 -9.361 4.392 1.00 95.62 122 ILE A C 1
ATOM 1016 O O . ILE A 1 122 ? 7.139 -9.753 5.303 1.00 95.62 122 ILE A O 1
ATOM 1020 N N . LEU A 1 123 ? 8.660 -8.289 4.512 1.00 95.50 123 LEU A N 1
ATOM 1021 C CA . LEU A 1 123 ? 8.752 -7.502 5.744 1.00 95.50 123 LEU A CA 1
ATOM 1022 C C . LEU A 1 123 ? 7.393 -6.908 6.125 1.00 95.50 123 LEU A C 1
ATOM 1024 O O . LEU A 1 123 ? 6.938 -7.113 7.243 1.00 95.50 123 LEU A O 1
ATOM 1028 N N . VAL A 1 124 ? 6.715 -6.234 5.191 1.00 94.25 124 VAL A N 1
ATOM 1029 C CA . VAL A 1 124 ? 5.412 -5.601 5.449 1.00 94.25 124 VAL A CA 1
ATOM 1030 C C . VAL A 1 124 ? 4.367 -6.635 5.866 1.00 94.25 124 VAL A C 1
ATOM 1032 O O . VAL A 1 124 ? 3.678 -6.428 6.862 1.00 94.25 124 VAL A O 1
ATOM 1035 N N . ASN A 1 125 ? 4.272 -7.767 5.159 1.00 93.19 125 ASN A N 1
ATOM 1036 C CA . ASN A 1 125 ? 3.314 -8.818 5.514 1.00 93.19 125 ASN A CA 1
ATOM 1037 C C . ASN A 1 125 ? 3.625 -9.427 6.885 1.00 93.19 125 ASN A C 1
ATOM 1039 O O . ASN A 1 125 ? 2.717 -9.582 7.696 1.00 93.19 125 ASN A O 1
ATOM 1043 N N . THR A 1 126 ? 4.896 -9.719 7.169 1.00 94.38 126 THR A N 1
ATOM 1044 C CA . TH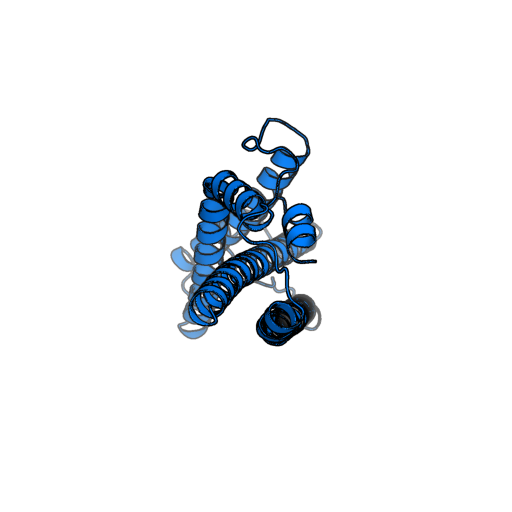R A 1 126 ? 5.313 -10.250 8.475 1.00 94.38 126 THR A CA 1
ATOM 1045 C C . THR A 1 126 ? 4.968 -9.274 9.598 1.00 94.38 126 THR A C 1
ATOM 1047 O O . THR A 1 126 ? 4.371 -9.682 10.590 1.00 94.38 126 THR A O 1
ATOM 1050 N N . THR A 1 127 ? 5.265 -7.983 9.427 1.00 93.31 127 THR A N 1
ATOM 1051 C CA . THR A 1 127 ? 4.940 -6.954 10.422 1.00 93.31 127 THR A CA 1
ATOM 1052 C C . THR A 1 127 ? 3.438 -6.860 10.663 1.00 93.31 127 THR A C 1
ATOM 1054 O O . THR A 1 127 ? 3.023 -6.851 11.815 1.00 93.31 127 THR A O 1
ATOM 1057 N N . ILE A 1 128 ? 2.613 -6.846 9.610 1.00 92.81 128 ILE A N 1
ATOM 1058 C CA . ILE A 1 128 ? 1.149 -6.785 9.754 1.00 92.81 128 ILE A CA 1
ATOM 1059 C C . ILE A 1 128 ? 0.618 -8.028 10.469 1.00 92.81 128 ILE A C 1
ATOM 1061 O O . ILE A 1 128 ? -0.223 -7.900 11.350 1.00 92.81 128 ILE A O 1
ATOM 1065 N N . VAL A 1 129 ? 1.111 -9.220 10.118 1.00 92.50 129 VAL A N 1
ATOM 1066 C CA . VAL A 1 129 ? 0.689 -10.478 10.751 1.00 92.50 129 VAL A CA 1
ATOM 1067 C C . VAL A 1 129 ? 1.067 -10.498 12.229 1.00 92.50 129 VAL A C 1
ATOM 1069 O O . VAL A 1 129 ? 0.216 -10.794 13.059 1.00 92.50 129 VAL A O 1
ATOM 1072 N N . LEU A 1 130 ? 2.306 -10.143 12.576 1.00 91.06 130 LEU A N 1
ATOM 1073 C CA . LEU A 1 130 ? 2.730 -10.055 13.975 1.00 91.06 130 LEU A CA 1
ATOM 1074 C C . LEU A 1 130 ? 1.869 -9.047 14.734 1.00 91.06 130 LEU A C 1
ATOM 1076 O O . LEU A 1 130 ? 1.327 -9.360 15.789 1.00 91.06 130 LEU A O 1
ATOM 1080 N N . TRP A 1 131 ? 1.681 -7.865 14.161 1.00 88.56 131 TRP A N 1
ATOM 1081 C CA . TRP A 1 131 ? 0.923 -6.790 14.779 1.00 88.56 131 TRP A CA 1
ATOM 1082 C C . TRP A 1 131 ? -0.570 -7.126 14.948 1.00 88.56 131 TRP A C 1
ATOM 1084 O O . TRP A 1 131 ? -1.166 -6.772 15.958 1.00 88.56 131 TRP A O 1
ATOM 1094 N N . ALA A 1 132 ? -1.156 -7.890 14.024 1.00 89.50 132 ALA A N 1
ATOM 1095 C CA . ALA A 1 132 ? -2.524 -8.401 14.123 1.00 89.50 132 ALA A CA 1
ATOM 1096 C C . ALA A 1 132 ? -2.671 -9.620 15.052 1.00 89.50 132 ALA A C 1
ATOM 1098 O O . ALA A 1 132 ? -3.788 -10.040 15.320 1.00 89.50 132 ALA A O 1
ATOM 1099 N N . ILE A 1 133 ? -1.581 -10.234 15.514 1.00 88.19 133 ILE A N 1
ATOM 1100 C CA . ILE A 1 133 ? -1.639 -11.380 16.433 1.00 88.19 133 ILE A CA 1
ATOM 1101 C C . ILE A 1 133 ? -1.279 -10.954 17.860 1.00 88.19 133 ILE A C 1
ATOM 1103 O O . ILE A 1 133 ? -1.841 -11.492 18.810 1.00 88.19 133 ILE A O 1
ATOM 1107 N N . LEU A 1 134 ? -0.384 -9.975 18.035 1.00 85.19 134 LEU A N 1
ATOM 1108 C CA . LEU A 1 134 ? 0.076 -9.516 19.350 1.00 85.19 134 LEU A CA 1
ATOM 1109 C C . LEU A 1 134 ? -1.074 -9.180 20.325 1.00 85.19 134 LEU A C 1
ATOM 1111 O O . LEU A 1 134 ? -1.050 -9.707 21.438 1.00 85.19 134 LEU A O 1
ATOM 1115 N N . PRO A 1 135 ? -2.120 -8.417 19.939 1.00 83.75 135 PRO A N 1
ATOM 1116 C CA . PRO A 1 135 ? -3.235 -8.120 20.840 1.00 83.75 135 PRO A CA 1
ATOM 1117 C C . PRO A 1 135 ? -4.041 -9.355 21.265 1.00 83.75 135 PRO A C 1
ATOM 1119 O O . PRO A 1 135 ? 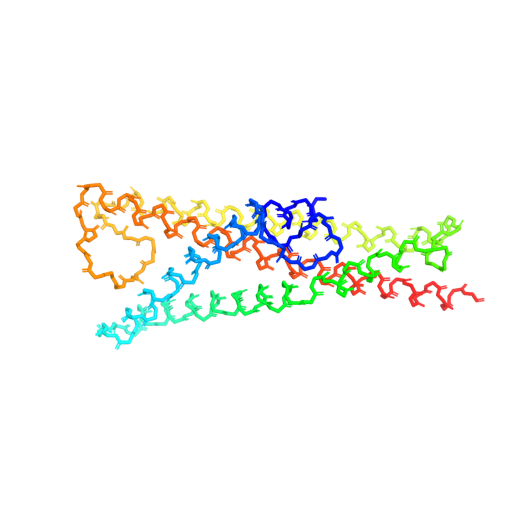-4.667 -9.330 22.317 1.00 83.75 135 PRO A O 1
ATOM 1122 N N . LEU A 1 136 ? -4.018 -10.447 20.489 1.00 81.12 136 LEU A N 1
ATOM 1123 C CA . LEU A 1 136 ? -4.752 -11.681 20.808 1.00 81.12 136 LEU A CA 1
ATOM 1124 C C . LEU A 1 136 ? -4.106 -12.480 21.947 1.00 81.12 136 LEU A C 1
ATOM 1126 O O . LEU A 1 136 ? -4.766 -13.319 22.556 1.00 81.12 136 LEU A O 1
ATOM 1130 N N . PHE A 1 137 ? -2.823 -12.242 22.231 1.00 82.06 137 PHE A N 1
ATOM 1131 C CA . PHE A 1 137 ? -2.130 -12.853 23.366 1.00 82.06 137 PHE A CA 1
ATOM 1132 C C . PHE A 1 137 ? -2.336 -12.088 24.677 1.00 82.06 137 PHE A C 1
ATOM 1134 O O . PHE A 1 137 ? -2.061 -12.630 25.752 1.00 82.06 137 PHE A O 1
ATOM 1141 N N . ASN A 1 138 ? -2.838 -10.854 24.610 1.00 78.31 138 ASN A N 1
ATOM 1142 C CA . ASN A 1 138 ? -3.179 -10.091 25.799 1.00 78.31 138 ASN A CA 1
ATOM 1143 C C . ASN A 1 138 ? -4.487 -10.622 26.397 1.00 78.31 138 ASN A C 1
ATOM 1145 O O . ASN A 1 138 ? -5.440 -10.944 25.693 1.00 78.31 138 ASN A O 1
ATOM 1149 N N . LYS A 1 139 ? -4.532 -10.729 27.730 1.00 68.50 139 LYS A N 1
ATOM 1150 C CA . LYS A 1 139 ? -5.726 -11.204 28.454 1.00 68.50 139 LYS A CA 1
ATOM 1151 C C . LYS A 1 139 ? -6.894 -10.220 28.370 1.00 68.50 139 LYS A C 1
ATOM 1153 O O . LYS A 1 139 ? -8.041 -10.616 28.554 1.00 68.50 139 LYS A O 1
ATOM 1158 N N . GLU A 1 140 ? -6.592 -8.953 28.116 1.00 74.50 140 GLU A N 1
ATOM 1159 C CA . GLU A 1 140 ? -7.571 -7.892 27.933 1.00 74.50 140 GLU A CA 1
ATOM 1160 C C . GLU A 1 140 ? -7.852 -7.714 26.442 1.00 74.50 140 GLU A C 1
ATOM 1162 O O . GLU A 1 140 ? -6.929 -7.661 25.627 1.00 74.50 140 GLU A O 1
ATOM 1167 N N . LYS A 1 141 ? -9.139 -7.638 26.087 1.00 71.88 141 LYS A N 1
ATOM 1168 C CA . LYS A 1 141 ? -9.572 -7.354 24.718 1.00 71.88 141 LYS A CA 1
ATOM 1169 C C . LYS A 1 141 ? -9.184 -5.924 24.367 1.00 71.88 141 LYS A C 1
ATOM 1171 O O . LYS A 1 141 ? -9.916 -4.993 24.691 1.00 71.88 141 LYS A O 1
ATOM 1176 N N . ASP A 1 142 ? -8.057 -5.768 23.688 1.00 79.12 142 ASP A N 1
ATOM 1177 C CA . ASP A 1 142 ? -7.631 -4.479 23.158 1.00 79.12 142 ASP A CA 1
ATOM 1178 C C . ASP A 1 142 ? -7.787 -4.450 21.639 1.00 79.12 142 ASP A C 1
ATOM 1180 O O . ASP A 1 142 ? -7.638 -5.470 20.954 1.00 79.12 142 ASP A O 1
ATOM 1184 N N . LEU A 1 143 ? -8.146 -3.285 21.108 1.00 83.94 143 LEU A N 1
ATOM 1185 C CA . LEU A 1 143 ? -8.162 -3.088 19.666 1.00 83.94 143 LEU A CA 1
ATOM 1186 C C . LEU A 1 143 ? -6.723 -2.912 19.172 1.00 83.94 143 LEU A C 1
ATOM 1188 O O . LEU A 1 143 ? -5.911 -2.316 19.879 1.00 83.94 143 LEU A O 1
ATOM 1192 N N . PRO A 1 144 ? -6.404 -3.373 17.951 1.00 83.06 144 PRO A N 1
ATOM 1193 C CA . PRO A 1 144 ? -5.073 -3.206 17.393 1.00 83.06 144 PRO A CA 1
ATOM 1194 C C . PRO A 1 144 ? -4.632 -1.737 17.395 1.00 83.06 144 PRO A C 1
ATOM 1196 O O . PRO A 1 144 ? -3.536 -1.416 17.843 1.00 83.06 144 PRO A O 1
ATOM 1199 N N . PHE A 1 145 ? -5.500 -0.828 16.939 1.00 84.69 145 PHE A N 1
ATOM 1200 C CA . PHE A 1 145 ? -5.279 0.611 17.053 1.00 84.69 145 PHE A CA 1
ATOM 1201 C C . PHE A 1 145 ? -6.263 1.228 18.033 1.00 84.69 145 PHE A C 1
ATOM 1203 O O . PHE A 1 145 ? -7.474 0.984 17.961 1.00 84.69 145 PHE A O 1
ATOM 1210 N N . LYS A 1 146 ? -5.752 2.137 18.862 1.00 86.12 146 LYS A N 1
ATOM 1211 C CA . LYS A 1 146 ? -6.585 3.014 19.673 1.00 86.12 146 LYS A CA 1
ATOM 1212 C C . LYS A 1 146 ? -7.380 3.956 18.762 1.00 86.12 146 LYS A C 1
ATOM 1214 O O . LYS A 1 146 ? -6.816 4.680 17.943 1.00 86.12 146 LYS A O 1
ATOM 1219 N N . ALA A 1 147 ? -8.702 3.884 18.856 1.00 87.12 147 ALA A N 1
ATOM 1220 C CA . ALA A 1 147 ? -9.627 4.635 18.018 1.00 87.12 147 ALA A CA 1
ATOM 1221 C C . ALA A 1 147 ? -10.945 4.867 18.771 1.00 87.12 147 ALA A C 1
ATOM 1223 O O . ALA A 1 147 ? -11.352 4.037 19.584 1.00 87.12 147 ALA A O 1
ATOM 1224 N N . LEU A 1 148 ? -11.617 5.986 18.493 1.00 88.06 148 LEU A N 1
ATOM 1225 C CA . LEU A 1 148 ? -12.860 6.369 19.155 1.00 88.06 148 LEU A CA 1
ATOM 1226 C C . LEU A 1 148 ? -14.034 6.032 18.241 1.00 88.06 148 LEU A C 1
ATOM 1228 O O . LEU A 1 148 ? -14.277 6.728 17.256 1.00 88.06 148 LEU A O 1
ATOM 1232 N N . PHE A 1 149 ? -14.759 4.970 18.577 1.00 86.88 149 PHE A N 1
ATOM 1233 C CA . PHE A 1 149 ? -15.971 4.568 17.870 1.00 86.88 149 PHE A CA 1
ATOM 1234 C C . PHE A 1 149 ? -17.221 5.094 18.594 1.00 86.88 149 PHE A C 1
ATOM 1236 O O . PHE A 1 149 ? -17.234 5.156 19.821 1.00 86.88 149 PHE A O 1
ATOM 1243 N N . PRO A 1 150 ? -18.298 5.439 17.865 1.00 84.50 150 PRO A N 1
ATOM 1244 C CA . PRO A 1 150 ? -19.551 5.918 18.458 1.00 84.50 150 PRO A CA 1
ATOM 1245 C C . PRO A 1 150 ? -20.402 4.793 19.080 1.00 84.50 150 PRO A C 1
ATOM 1247 O O . PRO A 1 150 ? -21.541 5.027 19.474 1.00 84.50 150 PRO A O 1
ATOM 1250 N N . TYR A 1 151 ? -19.882 3.568 19.122 1.00 86.19 151 TYR A N 1
ATOM 1251 C CA . TYR A 1 151 ? -20.546 2.372 19.623 1.00 86.19 151 TYR A CA 1
ATOM 1252 C C . TYR A 1 151 ? -19.619 1.619 20.581 1.00 86.19 151 TYR A C 1
ATOM 1254 O O . TYR A 1 151 ? -18.399 1.790 20.542 1.00 86.19 151 TYR A O 1
ATOM 1262 N N . ASP A 1 152 ? -20.198 0.767 21.427 1.00 82.56 152 ASP A N 1
ATOM 1263 C CA . ASP A 1 152 ? -19.429 -0.059 22.354 1.00 82.56 152 ASP A CA 1
ATOM 1264 C C . ASP A 1 152 ? -18.643 -1.134 21.590 1.00 82.56 152 ASP A C 1
ATOM 1266 O O . ASP A 1 152 ? -19.209 -2.003 20.924 1.00 82.56 152 ASP A O 1
ATOM 1270 N N . THR A 1 153 ? -17.319 -1.042 21.668 1.00 81.19 153 THR A N 1
ATOM 1271 C CA . THR A 1 153 ? -16.382 -1.954 21.006 1.00 81.19 153 THR A CA 1
ATOM 1272 C C . THR A 1 153 ? -15.984 -3.133 21.885 1.00 81.19 153 THR A C 1
ATOM 1274 O O . THR A 1 153 ? -15.248 -3.991 21.417 1.00 81.19 153 THR A O 1
ATOM 1277 N N . THR A 1 154 ? -16.459 -3.218 23.131 1.00 80.69 154 THR A N 1
ATOM 1278 C CA . THR A 1 154 ? -16.060 -4.275 24.078 1.00 80.69 154 THR A CA 1
ATOM 1279 C C . THR A 1 154 ? -16.920 -5.538 23.960 1.00 80.69 154 THR A C 1
ATOM 1281 O O . THR A 1 154 ? -16.452 -6.654 24.221 1.00 80.69 154 THR A O 1
ATOM 1284 N N . ALA A 1 155 ? -18.170 -5.383 23.516 1.00 83.50 155 ALA A N 1
ATOM 1285 C CA . ALA A 1 155 ? -19.124 -6.472 23.375 1.00 83.50 155 ALA A CA 1
ATOM 1286 C C . ALA A 1 155 ? -18.908 -7.273 22.079 1.00 83.50 155 ALA A C 1
ATOM 1288 O O . ALA A 1 155 ? -18.734 -6.724 20.988 1.00 83.50 155 ALA A O 1
ATOM 1289 N N . SER A 1 156 ? -18.985 -8.600 22.187 1.00 83.44 156 SER A N 1
ATOM 1290 C CA . SER A 1 156 ? -19.065 -9.482 21.015 1.00 83.44 156 SER A CA 1
ATOM 1291 C C . SER A 1 156 ? -20.483 -9.416 20.426 1.00 83.44 156 SER A C 1
ATOM 1293 O O . SER A 1 156 ? -21.435 -9.400 21.214 1.00 83.44 156 SER A O 1
ATOM 1295 N N . PRO A 1 157 ? -20.682 -9.356 19.090 1.00 86.56 157 PRO A N 1
ATOM 1296 C CA . PRO A 1 157 ? -19.716 -9.566 17.997 1.00 86.56 157 PRO A CA 1
ATOM 1297 C C . PRO A 1 157 ? -19.046 -8.285 17.448 1.00 86.56 157 PRO A C 1
ATOM 1299 O O . PRO A 1 157 ? -18.323 -8.325 16.451 1.00 86.56 157 PRO A O 1
ATOM 1302 N N . ILE A 1 158 ? -19.343 -7.120 18.034 1.00 88.75 158 ILE A N 1
ATOM 1303 C CA . ILE A 1 158 ? -18.925 -5.808 17.512 1.00 88.75 158 ILE A CA 1
ATOM 1304 C C . ILE A 1 158 ? -17.409 -5.623 17.641 1.00 88.75 158 ILE A C 1
ATOM 1306 O O . ILE A 1 158 ? -16.782 -5.057 16.737 1.00 88.75 158 ILE A O 1
ATOM 1310 N N . TYR A 1 159 ? -16.819 -6.142 18.722 1.00 88.06 159 TYR A N 1
ATOM 1311 C CA . TYR A 1 159 ? -15.370 -6.188 18.916 1.00 88.06 159 TYR A CA 1
ATOM 1312 C C . TYR A 1 159 ? -14.672 -6.861 17.729 1.00 88.06 159 TYR A C 1
ATOM 1314 O O . TYR A 1 159 ? -13.810 -6.257 17.095 1.00 88.06 159 TYR A O 1
ATOM 1322 N N . GLU A 1 160 ? -15.081 -8.083 17.379 1.00 90.25 160 GLU A N 1
ATOM 1323 C CA . GLU A 1 160 ? -14.439 -8.887 16.338 1.00 90.25 160 GLU A CA 1
ATOM 1324 C C . GLU A 1 160 ? -14.588 -8.244 14.950 1.00 90.25 160 GLU A C 1
ATOM 1326 O O . GLU A 1 160 ? -13.646 -8.237 14.156 1.00 90.25 160 GLU A O 1
ATOM 1331 N N . ILE A 1 161 ? -15.744 -7.635 14.667 1.00 90.75 161 ILE A N 1
ATOM 1332 C CA . ILE A 1 161 ? -15.977 -6.894 13.418 1.00 90.75 161 ILE A CA 1
ATOM 1333 C C . ILE A 1 161 ? -15.059 -5.669 13.336 1.00 90.75 161 ILE A C 1
ATOM 1335 O O . ILE A 1 161 ? -14.433 -5.426 12.303 1.00 90.75 161 ILE A O 1
ATOM 1339 N N . THR A 1 162 ? -14.951 -4.906 14.425 1.00 91.75 162 THR A N 1
ATOM 1340 C CA . THR A 1 162 ? -14.112 -3.699 14.484 1.00 91.75 162 THR A CA 1
ATOM 1341 C C . THR A 1 162 ? -12.629 -4.049 14.375 1.00 91.75 162 THR A C 1
ATOM 1343 O O . THR A 1 162 ? -11.880 -3.378 13.661 1.00 91.75 162 THR A O 1
ATOM 1346 N N . TYR A 1 163 ? -12.225 -5.146 15.014 1.00 91.38 163 TYR A N 1
ATOM 1347 C CA . TYR A 1 163 ? -10.887 -5.712 14.922 1.00 91.38 163 TYR A CA 1
ATOM 1348 C C . TYR A 1 163 ? -10.528 -6.049 13.471 1.00 91.38 163 TYR A C 1
ATOM 1350 O O . TYR A 1 163 ? -9.527 -5.564 12.941 1.00 91.38 163 TYR A O 1
ATOM 1358 N N . LEU A 1 164 ? -11.381 -6.822 12.789 1.00 92.06 164 LEU A N 1
ATOM 1359 C CA . LEU A 1 164 ? -11.179 -7.186 11.385 1.00 92.06 164 LEU A CA 1
ATOM 1360 C C . LEU A 1 164 ? -11.156 -5.958 10.475 1.00 92.06 164 LEU A C 1
ATOM 1362 O O . LEU A 1 164 ? -10.312 -5.879 9.585 1.00 92.06 164 LEU A O 1
ATOM 1366 N N . HIS A 1 165 ? -12.032 -4.980 10.711 1.00 93.00 165 HIS A N 1
ATOM 1367 C CA . HIS A 1 165 ? -12.034 -3.722 9.970 1.00 93.00 165 HIS A CA 1
ATOM 1368 C C . HIS A 1 165 ? -10.684 -2.992 10.077 1.00 93.00 165 HIS A C 1
ATOM 1370 O O . HIS A 1 165 ? -10.128 -2.591 9.053 1.00 93.00 165 HIS A O 1
ATOM 1376 N N . GLN A 1 166 ? -10.119 -2.866 11.284 1.00 92.81 166 GLN A N 1
ATOM 1377 C CA . GLN A 1 166 ? -8.813 -2.230 11.481 1.00 92.81 166 GLN A CA 1
ATOM 1378 C C . GLN A 1 166 ? -7.680 -3.009 10.800 1.00 92.81 166 GLN A C 1
ATOM 1380 O O . GLN A 1 166 ? -6.863 -2.400 10.108 1.00 92.81 166 GLN A O 1
ATOM 1385 N N . VAL A 1 167 ? -7.654 -4.340 10.943 1.00 93.69 167 VAL A N 1
ATOM 1386 C CA . VAL A 1 167 ? -6.627 -5.207 10.334 1.00 93.69 167 VAL A CA 1
ATOM 1387 C C . VAL A 1 167 ? -6.683 -5.154 8.805 1.00 93.69 167 VAL A C 1
ATOM 1389 O O . VAL A 1 167 ? -5.652 -5.007 8.147 1.00 93.69 167 VAL A O 1
ATOM 1392 N N . ILE A 1 168 ? -7.879 -5.216 8.216 1.00 94.06 168 ILE A N 1
ATOM 1393 C CA . ILE A 1 168 ? -8.059 -5.100 6.763 1.00 94.06 168 ILE A CA 1
ATOM 1394 C C . ILE A 1 168 ? -7.665 -3.695 6.292 1.00 94.06 168 ILE A C 1
ATOM 1396 O O . ILE A 1 168 ? -6.967 -3.562 5.287 1.00 94.06 168 ILE A O 1
ATOM 1400 N N . GLY A 1 169 ? -8.060 -2.652 7.026 1.00 94.00 169 GLY A N 1
ATOM 1401 C CA . GLY A 1 169 ? -7.727 -1.265 6.706 1.00 94.00 169 GLY A CA 1
ATOM 1402 C C . GLY A 1 169 ? -6.221 -1.015 6.658 1.00 94.00 169 GLY A C 1
ATOM 1403 O O . GLY A 1 169 ? -5.720 -0.505 5.653 1.00 94.00 169 GLY A O 1
ATOM 1404 N N . ILE A 1 170 ? -5.475 -1.432 7.689 1.00 93.44 170 ILE A N 1
ATOM 1405 C CA . ILE A 1 170 ? -4.012 -1.283 7.689 1.00 93.44 170 ILE A CA 1
ATOM 1406 C C . ILE A 1 170 ? -3.357 -2.140 6.613 1.00 93.44 170 ILE A C 1
ATOM 1408 O O . ILE A 1 170 ? -2.440 -1.664 5.944 1.00 93.44 170 ILE A O 1
ATOM 1412 N N . PHE A 1 171 ? -3.844 -3.364 6.390 1.00 94.94 171 PHE A N 1
ATOM 1413 C CA . PHE A 1 171 ? -3.312 -4.235 5.350 1.00 94.94 171 PHE A CA 1
ATOM 1414 C C . PHE A 1 171 ? -3.433 -3.592 3.968 1.00 94.94 171 PHE A C 1
ATOM 1416 O O . PHE A 1 171 ? -2.436 -3.468 3.255 1.00 94.94 171 PHE A O 1
ATOM 1423 N N . LEU A 1 172 ? -4.630 -3.121 3.608 1.00 94.81 172 LEU A N 1
ATOM 1424 C CA . LEU A 1 172 ? -4.871 -2.442 2.336 1.00 94.81 172 LEU A CA 1
ATOM 1425 C C . LEU A 1 172 ? -4.012 -1.180 2.204 1.00 94.81 172 LEU A C 1
ATOM 1427 O O . LEU A 1 172 ? -3.384 -0.978 1.165 1.00 94.81 172 LEU A O 1
ATOM 1431 N N . CYS A 1 173 ? -3.940 -0.366 3.259 1.00 95.06 173 CYS A N 1
ATOM 1432 C CA . CYS A 1 173 ? -3.182 0.881 3.281 1.00 95.06 173 CYS A CA 1
ATOM 1433 C C . CYS A 1 173 ? -1.671 0.654 3.094 1.00 95.06 173 CYS A C 1
ATOM 1435 O O . CYS A 1 173 ? -1.049 1.244 2.206 1.00 95.06 173 CYS A O 1
ATOM 1437 N N . ALA A 1 174 ? -1.084 -0.257 3.873 1.00 95.25 174 ALA A N 1
ATOM 1438 C CA . ALA A 1 174 ? 0.337 -0.583 3.811 1.00 95.25 174 ALA A CA 1
ATOM 1439 C C . ALA A 1 174 ? 0.714 -1.218 2.466 1.00 95.25 174 ALA A C 1
ATOM 1441 O O . ALA A 1 174 ? 1.695 -0.818 1.834 1.00 95.25 174 ALA A O 1
ATOM 1442 N N . MET A 1 175 ? -0.097 -2.165 1.985 1.00 95.00 175 MET A N 1
ATOM 1443 C CA . MET A 1 175 ? 0.126 -2.820 0.700 1.00 95.00 175 MET A CA 1
ATOM 1444 C C . MET A 1 175 ? 0.007 -1.844 -0.469 1.00 95.00 175 MET A C 1
ATOM 1446 O O . MET A 1 175 ? 0.818 -1.899 -1.397 1.00 95.00 175 MET A O 1
ATOM 1450 N N . ALA A 1 176 ? -0.964 -0.936 -0.436 1.00 95.12 176 ALA A N 1
ATOM 1451 C CA . ALA A 1 176 ? -1.095 0.113 -1.435 1.00 95.12 176 ALA A CA 1
ATOM 1452 C C . ALA A 1 176 ? 0.123 1.036 -1.453 1.00 95.12 176 ALA A C 1
ATOM 1454 O O . ALA A 1 176 ? 0.736 1.200 -2.508 1.00 95.12 176 ALA A O 1
ATOM 1455 N N . SER A 1 177 ? 0.513 1.566 -0.290 1.00 95.94 177 SER A N 1
ATOM 1456 C CA . SER A 1 177 ? 1.669 2.456 -0.152 1.00 95.94 177 SER A CA 1
ATOM 1457 C C . SER A 1 177 ? 2.951 1.800 -0.681 1.00 95.94 177 SER A C 1
ATOM 1459 O O . SER A 1 177 ? 3.608 2.350 -1.565 1.00 95.94 177 SER A O 1
ATOM 1461 N N . LEU A 1 178 ? 3.233 0.559 -0.256 1.00 95.94 178 LEU A N 1
ATOM 1462 C CA . LEU A 1 178 ? 4.384 -0.219 -0.721 1.00 95.94 178 LEU A CA 1
ATOM 1463 C C . LEU A 1 178 ? 4.402 -0.366 -2.246 1.00 95.94 178 LEU A C 1
ATOM 1465 O O . LEU A 1 178 ? 5.429 -0.156 -2.893 1.00 95.94 178 LEU A O 1
ATOM 1469 N N . ASN A 1 179 ? 3.281 -0.786 -2.838 1.00 96.19 179 ASN A N 1
ATOM 1470 C CA . ASN A 1 179 ? 3.255 -1.067 -4.269 1.00 96.19 179 ASN A CA 1
ATOM 1471 C C . ASN A 1 179 ? 3.332 0.211 -5.109 1.00 96.19 179 ASN A C 1
ATOM 1473 O O . ASN A 1 179 ? 3.912 0.150 -6.192 1.00 96.19 179 ASN A O 1
ATOM 1477 N N . ILE A 1 180 ? 2.800 1.334 -4.621 1.00 96.12 180 ILE A N 1
ATOM 1478 C CA . ILE A 1 180 ? 2.948 2.648 -5.257 1.00 96.12 180 ILE A CA 1
ATOM 1479 C C . ILE A 1 180 ? 4.417 3.083 -5.228 1.00 96.12 180 ILE A C 1
ATOM 1481 O O . ILE A 1 180 ? 4.971 3.395 -6.281 1.00 96.12 180 ILE A O 1
ATOM 1485 N N . ASP A 1 181 ? 5.067 3.042 -4.063 1.00 95.56 181 ASP A N 1
ATOM 1486 C CA . ASP A 1 181 ? 6.458 3.487 -3.910 1.00 95.56 181 ASP A CA 1
ATOM 1487 C C . ASP A 1 181 ? 7.411 2.644 -4.775 1.00 95.56 181 ASP A C 1
ATOM 1489 O O . ASP A 1 181 ? 8.233 3.178 -5.523 1.00 95.56 181 ASP A O 1
ATOM 1493 N N . ILE A 1 182 ? 7.242 1.319 -4.769 1.00 94.94 182 ILE A N 1
ATOM 1494 C CA . ILE A 1 182 ? 8.050 0.410 -5.590 1.00 94.94 182 ILE A CA 1
ATOM 1495 C C . ILE A 1 182 ? 7.764 0.579 -7.087 1.00 94.94 182 ILE A C 1
ATOM 1497 O O . ILE A 1 182 ? 8.679 0.448 -7.904 1.00 94.94 182 ILE A O 1
ATOM 1501 N N . PHE A 1 183 ? 6.518 0.872 -7.470 1.00 95.12 183 PHE A N 1
ATOM 1502 C CA . PHE A 1 183 ? 6.178 1.166 -8.862 1.00 95.12 183 PHE A CA 1
ATOM 1503 C C . PHE A 1 183 ? 6.882 2.439 -9.340 1.00 95.12 183 PHE A C 1
ATOM 1505 O O . PHE A 1 183 ? 7.510 2.429 -10.397 1.00 95.12 183 PHE A O 1
ATOM 1512 N N . MET A 1 184 ? 6.848 3.507 -8.541 1.00 94.12 184 MET A N 1
ATOM 1513 C CA . MET A 1 184 ? 7.555 4.752 -8.852 1.00 94.12 184 MET A CA 1
ATOM 1514 C C . MET A 1 184 ? 9.071 4.537 -8.917 1.00 94.12 184 MET A C 1
ATOM 1516 O O . MET A 1 184 ? 9.713 5.008 -9.855 1.00 94.12 184 MET A O 1
ATOM 1520 N N . ALA A 1 185 ? 9.640 3.756 -7.994 1.00 94.00 185 ALA A N 1
ATOM 1521 C CA . ALA A 1 185 ? 11.048 3.364 -8.042 1.00 94.00 185 ALA A CA 1
ATOM 1522 C C . ALA A 1 185 ? 11.399 2.580 -9.320 1.00 94.00 185 ALA A C 1
ATOM 1524 O O . ALA A 1 185 ? 12.461 2.799 -9.899 1.00 94.00 185 ALA A O 1
ATOM 1525 N N . ALA A 1 186 ? 10.497 1.714 -9.801 1.00 92.25 186 ALA A N 1
ATOM 1526 C CA . ALA A 1 186 ? 10.680 0.991 -11.061 1.00 92.25 186 ALA A CA 1
ATOM 1527 C C . ALA A 1 186 ? 10.773 1.954 -12.247 1.00 92.25 186 ALA A C 1
ATOM 1529 O O . ALA A 1 186 ? 11.647 1.809 -13.095 1.00 92.25 186 ALA A O 1
ATOM 1530 N N . LEU A 1 187 ? 9.875 2.942 -12.298 1.00 91.75 187 LEU A N 1
ATOM 1531 C CA . LEU A 1 187 ? 9.863 3.944 -13.360 1.00 91.75 187 LEU A CA 1
ATOM 1532 C C . LEU A 1 187 ? 11.147 4.775 -13.360 1.00 91.75 187 LEU A C 1
ATOM 1534 O O . LEU A 1 187 ? 11.751 4.936 -14.415 1.00 91.75 187 LEU A O 1
ATOM 1538 N N . MET A 1 188 ? 11.592 5.246 -12.191 1.00 91.44 188 MET A N 1
ATOM 1539 C CA . MET A 1 188 ? 12.847 5.999 -12.069 1.00 91.44 188 MET A CA 1
ATOM 1540 C C . MET A 1 188 ? 14.058 5.164 -12.496 1.00 91.44 188 MET A C 1
ATOM 1542 O O . MET A 1 188 ? 14.911 5.657 -13.226 1.00 91.44 188 MET A O 1
ATOM 1546 N N . MET A 1 189 ? 14.107 3.889 -12.099 1.00 90.19 189 MET A N 1
ATOM 1547 C CA . MET A 1 189 ? 15.172 2.971 -12.505 1.00 90.19 189 MET A CA 1
ATOM 1548 C C . MET A 1 189 ? 15.181 2.730 -14.019 1.00 90.19 189 MET A C 1
ATOM 1550 O O . MET A 1 189 ? 16.247 2.764 -14.625 1.00 90.19 189 MET A O 1
ATOM 1554 N N . ILE A 1 190 ? 14.014 2.547 -14.646 1.00 86.81 190 ILE A N 1
ATOM 1555 C CA . ILE A 1 190 ? 13.922 2.400 -16.105 1.00 86.81 190 ILE A CA 1
ATOM 1556 C C . ILE A 1 190 ? 14.412 3.671 -16.803 1.00 86.81 190 ILE A C 1
ATOM 1558 O O . ILE A 1 190 ? 15.170 3.568 -17.759 1.00 86.81 190 ILE A O 1
ATOM 1562 N N . VAL A 1 191 ? 14.009 4.855 -16.334 1.00 87.44 191 VAL A N 1
ATOM 1563 C CA . VAL A 1 191 ? 14.463 6.129 -16.913 1.00 87.44 191 VAL A CA 1
ATOM 1564 C C . VAL A 1 191 ? 15.980 6.272 -16.801 1.00 87.44 191 VAL A C 1
ATOM 1566 O O . VAL A 1 191 ? 16.620 6.564 -17.804 1.00 87.44 191 VAL A O 1
ATOM 1569 N N . GLY A 1 192 ? 16.560 6.007 -15.625 1.00 87.50 192 GLY A N 1
ATOM 1570 C CA . GLY A 1 192 ? 18.013 6.048 -15.434 1.00 87.50 192 GLY A CA 1
ATOM 1571 C C . GLY A 1 192 ? 18.745 5.093 -16.375 1.00 87.50 192 GLY A C 1
ATOM 1572 O O . GLY A 1 192 ? 19.659 5.503 -17.079 1.00 87.50 192 GLY A O 1
ATOM 1573 N N . ALA A 1 193 ? 18.257 3.858 -16.486 1.00 85.00 193 ALA A N 1
ATOM 1574 C CA . ALA A 1 193 ? 18.861 2.875 -17.372 1.00 85.00 193 ALA A CA 1
ATOM 1575 C C . ALA A 1 193 ? 18.773 3.275 -18.858 1.00 85.00 193 ALA A C 1
ATOM 1577 O O . ALA A 1 193 ? 19.678 2.977 -19.626 1.00 85.00 193 ALA A O 1
ATOM 1578 N N . GLN A 1 194 ? 17.713 3.973 -19.280 1.00 83.50 194 GLN A N 1
ATOM 1579 C CA . GLN A 1 194 ? 17.610 4.511 -20.643 1.00 83.50 194 GLN A CA 1
ATOM 1580 C C . GLN A 1 194 ? 18.571 5.684 -20.880 1.00 83.50 194 GLN A C 1
ATOM 1582 O O . GLN A 1 194 ? 19.105 5.805 -21.978 1.00 83.50 194 GLN A O 1
ATOM 1587 N N . CYS A 1 195 ? 18.831 6.522 -19.871 1.00 86.19 195 CYS A N 1
ATOM 1588 C CA . CYS A 1 195 ? 19.865 7.555 -19.964 1.00 86.19 195 CYS A CA 1
ATOM 1589 C C . CYS A 1 195 ? 21.260 6.939 -20.129 1.00 86.19 195 CYS A C 1
ATOM 1591 O O . CYS A 1 195 ? 22.011 7.384 -20.989 1.00 86.19 195 CYS A O 1
ATOM 1593 N N . ASP A 1 196 ? 21.581 5.893 -19.362 1.00 83.94 196 ASP A N 1
ATOM 1594 C CA . ASP A 1 196 ? 22.870 5.197 -19.472 1.00 83.94 196 ASP A CA 1
ATOM 1595 C C . ASP A 1 196 ? 23.055 4.568 -20.859 1.00 83.94 196 ASP A C 1
ATOM 1597 O O . ASP A 1 196 ? 24.136 4.645 -21.435 1.00 83.94 196 ASP A O 1
ATOM 1601 N N . LEU A 1 197 ? 21.985 4.003 -21.430 1.00 82.19 197 LEU A N 1
ATOM 1602 C CA . LEU A 1 197 ? 22.000 3.462 -22.790 1.00 82.19 197 LEU A CA 1
ATOM 1603 C C . LEU A 1 197 ? 22.278 4.522 -23.859 1.00 82.19 197 LEU A C 1
ATOM 1605 O O . LEU A 1 197 ? 22.979 4.223 -24.817 1.00 82.19 197 LEU A O 1
ATOM 1609 N N . LEU A 1 198 ? 21.733 5.731 -23.705 1.00 82.88 198 LEU A N 1
ATOM 1610 C CA . LEU A 1 198 ? 21.967 6.840 -24.636 1.00 82.88 198 LEU A CA 1
ATOM 1611 C C . LEU A 1 198 ? 23.399 7.386 -24.560 1.00 82.88 198 LEU A C 1
ATOM 1613 O O . LEU A 1 198 ? 23.859 7.997 -25.516 1.00 82.88 198 LEU A O 1
ATOM 1617 N N . CYS A 1 199 ? 24.083 7.198 -23.431 1.00 80.94 199 CYS A N 1
ATOM 1618 C CA . CYS A 1 199 ? 25.480 7.595 -23.251 1.00 80.94 199 CYS A CA 1
ATOM 1619 C C . CYS A 1 199 ? 26.485 6.533 -23.735 1.00 80.94 199 CYS A C 1
ATOM 1621 O O . CYS A 1 199 ? 27.672 6.841 -23.808 1.00 80.94 199 CYS A O 1
ATOM 1623 N N . ASP A 1 200 ? 26.041 5.297 -23.998 1.00 68.88 200 ASP A N 1
ATOM 1624 C CA . ASP A 1 200 ? 26.888 4.181 -24.465 1.00 68.88 200 ASP A CA 1
ATOM 1625 C C . ASP A 1 200 ? 26.938 4.069 -26.010 1.00 68.88 200 ASP A C 1
ATOM 1627 O O . ASP A 1 200 ? 27.581 3.150 -26.525 1.00 68.88 200 ASP A O 1
ATOM 1631 N N . ASP A 1 201 ? 26.272 4.988 -26.731 1.00 54.78 201 ASP A N 1
ATOM 1632 C CA . ASP A 1 201 ? 26.408 5.235 -28.184 1.00 54.78 201 ASP A CA 1
ATOM 1633 C C . ASP A 1 201 ? 27.555 6.228 -28.479 1.00 54.78 201 ASP A C 1
ATOM 1635 O O . ASP A 1 201 ? 28.296 5.996 -29.466 1.00 54.78 201 ASP A O 1
#

InterPro domains:
  IPR004117 Olfactory receptor, insect [PF02949] (52-200)
  IPR004117 Olfactory receptor, insect [PTHR21137] (2-200)